Protein AF-A0AA48KZ61-F1 (afdb_monomer_lite)

InterPro domains:
  IPR001841 Zinc finger, RING-type [PS50089] (163-2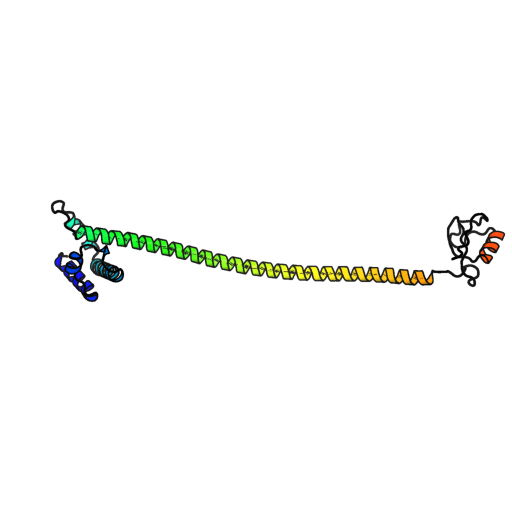02)
  IPR013083 Zinc finger, RING/FYVE/PHD-type [G3DSA:3.30.40.10] (148-214)

Structure (mmCIF, N/CA/C/O backbone):
data_AF-A0AA48KZ61-F1
#
_entry.id   AF-A0AA48KZ61-F1
#
loop_
_atom_site.group_PDB
_atom_site.id
_atom_site.type_symbol
_atom_site.label_atom_id
_atom_site.label_alt_id
_atom_site.label_comp_id
_atom_site.label_asym_id
_atom_site.label_entity_id
_atom_site.label_seq_id
_atom_site.pdbx_PDB_ins_code
_atom_site.Cartn_x
_atom_site.Cartn_y
_atom_site.Cartn_z
_atom_site.occupancy
_atom_site.B_iso_or_equiv
_atom_site.auth_seq_id
_atom_site.auth_comp_id
_atom_site.auth_asym_id
_atom_site.auth_atom_id
_atom_site.pdbx_PDB_model_num
ATOM 1 N N . MET A 1 1 ? 45.906 3.178 -48.541 1.00 59.38 1 MET A N 1
ATOM 2 C CA . MET A 1 1 ? 44.741 2.985 -49.429 1.00 59.38 1 MET A CA 1
ATOM 3 C C . MET A 1 1 ? 44.614 4.264 -50.218 1.00 59.38 1 MET A C 1
ATOM 5 O O . MET A 1 1 ? 44.688 5.316 -49.595 1.00 59.38 1 MET A O 1
ATOM 9 N N . LEU A 1 2 ? 44.545 4.190 -51.545 1.00 70.88 2 LEU A N 1
ATOM 10 C CA . LEU A 1 2 ? 44.372 5.404 -52.342 1.00 70.88 2 LEU A CA 1
ATOM 11 C C . LEU A 1 2 ? 42.939 5.908 -52.141 1.00 70.88 2 LEU A C 1
ATOM 13 O O . LEU A 1 2 ? 42.032 5.106 -51.925 1.00 70.88 2 LEU A O 1
ATOM 17 N N . TYR A 1 3 ? 42.726 7.224 -52.200 1.00 68.50 3 TYR A N 1
ATOM 18 C CA . TYR A 1 3 ? 41.392 7.827 -52.061 1.00 68.50 3 TYR A CA 1
ATOM 19 C C . TYR A 1 3 ? 40.359 7.171 -52.995 1.00 68.50 3 TYR A C 1
ATOM 21 O O . TYR A 1 3 ? 39.223 6.940 -52.590 1.00 68.50 3 TYR A O 1
ATOM 29 N N . SER A 1 4 ? 40.790 6.758 -54.192 1.00 74.81 4 SER A N 1
ATOM 30 C CA . SER A 1 4 ? 39.988 6.007 -55.162 1.00 74.81 4 SER A CA 1
ATOM 31 C C . SER A 1 4 ? 39.414 4.699 -54.614 1.00 74.81 4 SER A C 1
ATOM 33 O O . SER A 1 4 ? 38.282 4.353 -54.931 1.00 74.81 4 SER A O 1
ATOM 35 N N . ASP A 1 5 ? 40.164 3.979 -53.777 1.00 77.00 5 ASP A N 1
ATOM 36 C CA . ASP A 1 5 ? 39.741 2.685 -53.236 1.00 77.00 5 ASP A CA 1
ATOM 37 C C . ASP A 1 5 ? 38.705 2.865 -52.119 1.00 77.00 5 ASP A C 1
ATOM 39 O O . ASP A 1 5 ? 37.793 2.053 -51.975 1.00 77.00 5 ASP A O 1
ATOM 43 N N . PHE A 1 6 ? 38.848 3.923 -51.313 1.00 75.94 6 PHE A N 1
ATOM 44 C CA . PHE A 1 6 ? 37.862 4.289 -50.295 1.00 75.94 6 PHE A CA 1
ATOM 45 C C . PHE A 1 6 ? 36.582 4.811 -50.946 1.00 75.94 6 PHE A C 1
ATOM 47 O O . PHE A 1 6 ? 35.493 4.378 -50.579 1.00 75.94 6 PHE A O 1
ATOM 54 N N . GLN A 1 7 ? 36.720 5.693 -51.938 1.00 79.06 7 GLN A N 1
ATOM 55 C CA . GLN A 1 7 ? 35.594 6.233 -52.686 1.00 79.06 7 GLN A CA 1
ATOM 56 C C . GLN A 1 7 ? 34.805 5.118 -53.377 1.00 79.06 7 GLN A C 1
ATOM 58 O O . GLN A 1 7 ? 33.595 5.071 -53.205 1.00 79.06 7 GLN A O 1
ATOM 63 N N . ALA A 1 8 ? 35.475 4.179 -54.055 1.00 82.81 8 ALA A N 1
ATOM 64 C CA . ALA A 1 8 ? 34.811 3.045 -54.699 1.00 82.81 8 ALA A CA 1
ATOM 65 C C . ALA A 1 8 ? 34.011 2.194 -53.700 1.00 82.81 8 ALA A C 1
ATOM 67 O O . ALA A 1 8 ? 32.858 1.873 -53.952 1.00 82.81 8 ALA A O 1
ATOM 68 N N . ARG A 1 9 ? 34.578 1.895 -52.524 1.00 80.75 9 ARG A N 1
ATOM 69 C CA . ARG A 1 9 ? 33.869 1.136 -51.476 1.00 80.75 9 ARG A CA 1
ATOM 70 C C . ARG A 1 9 ? 32.696 1.899 -50.882 1.00 80.75 9 ARG A C 1
ATOM 72 O O . ARG A 1 9 ? 31.678 1.305 -50.539 1.00 80.75 9 ARG A O 1
ATOM 79 N N . LEU A 1 10 ? 32.861 3.204 -50.692 1.00 79.88 10 LEU A N 1
ATOM 80 C CA . LEU A 1 10 ? 31.796 4.044 -50.174 1.00 79.88 10 LEU A CA 1
ATOM 81 C C . LEU A 1 10 ? 30.665 4.162 -51.200 1.00 79.88 10 LEU A C 1
ATOM 83 O O . LEU A 1 10 ? 29.508 4.057 -50.812 1.00 79.88 10 LEU A O 1
ATOM 87 N N . ASP A 1 11 ? 30.987 4.312 -52.484 1.00 83.94 11 ASP A N 1
ATOM 88 C CA . ASP A 1 11 ? 30.017 4.268 -53.579 1.00 83.94 11 ASP A CA 1
ATOM 89 C C . ASP A 1 11 ? 29.311 2.904 -53.652 1.00 83.94 11 ASP A C 1
ATOM 91 O O . ASP A 1 11 ? 28.088 2.881 -53.754 1.00 83.94 11 ASP A O 1
ATOM 95 N N . ASP A 1 12 ? 30.027 1.784 -53.498 1.00 87.62 12 ASP A N 1
ATOM 96 C CA . ASP A 1 12 ? 29.431 0.439 -53.454 1.00 87.62 12 ASP A CA 1
ATOM 97 C C . ASP A 1 12 ? 28.437 0.293 -52.288 1.00 87.62 12 ASP A C 1
ATOM 99 O O . ASP A 1 12 ? 27.316 -0.174 -52.478 1.00 87.62 12 ASP A O 1
ATOM 103 N N . ASN A 1 13 ? 28.804 0.755 -51.087 1.00 82.75 13 ASN A N 1
ATOM 104 C CA . ASN A 1 13 ? 27.915 0.714 -49.919 1.00 82.75 13 ASN A CA 1
ATOM 105 C C . ASN A 1 13 ? 26.711 1.664 -50.063 1.00 82.75 13 ASN A C 1
ATOM 107 O O . ASN A 1 13 ? 25.627 1.386 -49.554 1.00 82.75 13 ASN A O 1
ATOM 111 N N . LEU A 1 14 ? 26.894 2.809 -50.726 1.00 83.25 14 LEU A N 1
ATOM 112 C CA . LEU A 1 14 ? 25.838 3.798 -50.950 1.00 83.25 14 LEU A CA 1
ATOM 113 C C . LEU A 1 14 ? 24.897 3.413 -52.100 1.00 83.25 14 LEU A C 1
ATOM 115 O O . LEU A 1 14 ? 23.738 3.845 -52.097 1.00 83.25 14 LEU A O 1
ATOM 119 N N . ALA A 1 15 ? 25.355 2.583 -53.040 1.00 87.44 15 ALA A N 1
ATOM 120 C CA . ALA A 1 15 ? 24.566 2.103 -54.168 1.00 87.44 15 ALA A CA 1
ATOM 121 C C . ALA A 1 15 ? 23.320 1.331 -53.708 1.00 87.44 15 ALA A C 1
ATOM 123 O O . ALA A 1 15 ? 22.245 1.514 -54.286 1.00 87.44 15 ALA A O 1
ATOM 124 N N . ASP A 1 16 ? 23.422 0.581 -52.606 1.00 84.62 16 ASP A N 1
ATOM 125 C CA . ASP A 1 16 ? 22.296 -0.118 -51.966 1.00 84.62 16 ASP A CA 1
ATOM 126 C C . ASP A 1 16 ? 21.169 0.835 -51.526 1.00 84.62 16 ASP A C 1
ATOM 128 O O . ASP A 1 16 ? 20.006 0.442 -51.406 1.00 84.62 16 ASP A O 1
ATOM 132 N N . TYR A 1 17 ? 21.496 2.113 -51.330 1.00 80.81 17 TYR A N 1
ATOM 133 C CA . TYR A 1 17 ? 20.563 3.170 -50.944 1.00 80.81 17 TYR A CA 1
ATOM 134 C C . TYR A 1 17 ? 20.218 4.123 -52.097 1.00 80.81 17 TYR A C 1
ATOM 136 O O . TYR A 1 17 ? 19.522 5.118 -51.881 1.00 80.81 17 TYR A O 1
ATOM 144 N N . GLY A 1 18 ? 20.689 3.837 -53.316 1.00 83.69 18 GLY A N 1
ATOM 145 C CA . GLY A 1 18 ? 20.513 4.696 -54.487 1.00 83.69 18 GLY A CA 1
ATOM 146 C C . GLY A 1 18 ? 21.262 6.028 -54.384 1.00 83.69 18 GLY A C 1
ATOM 147 O O . GLY A 1 18 ? 20.817 7.025 -54.955 1.00 83.69 18 GLY A O 1
ATOM 148 N N . LEU A 1 19 ? 22.359 6.067 -53.624 1.00 82.19 19 LEU A N 1
ATOM 149 C CA . LEU A 1 19 ? 23.179 7.254 -53.393 1.00 82.19 19 LEU A CA 1
ATOM 150 C C . LEU A 1 19 ? 24.574 7.070 -54.000 1.00 82.19 19 LEU A C 1
ATOM 152 O O . LEU A 1 19 ? 25.050 5.953 -54.167 1.00 82.19 19 LEU A O 1
ATOM 156 N N . THR A 1 20 ? 25.241 8.181 -54.303 1.00 83.75 20 THR A N 1
ATOM 157 C CA . THR A 1 20 ? 26.656 8.209 -54.701 1.00 83.75 20 THR A CA 1
ATOM 158 C C . THR A 1 20 ? 27.384 9.272 -53.892 1.00 83.75 20 THR A C 1
ATOM 160 O O . THR A 1 20 ? 26.773 10.254 -53.456 1.00 83.75 20 THR A O 1
ATOM 163 N N . VAL A 1 21 ? 28.691 9.112 -53.701 1.00 79.44 21 VAL A N 1
ATOM 164 C CA . VAL A 1 21 ? 29.544 10.081 -53.001 1.00 79.44 21 VAL A CA 1
ATOM 165 C C . VAL A 1 21 ? 29.458 11.449 -53.675 1.00 79.44 21 VAL A C 1
ATOM 167 O O . VAL A 1 21 ? 29.268 12.462 -53.004 1.00 79.44 21 VAL A O 1
ATOM 170 N N . GLU A 1 22 ? 29.500 11.482 -55.009 1.00 79.50 22 GLU A N 1
ATOM 171 C CA . GLU A 1 22 ? 29.338 12.717 -55.782 1.00 79.50 22 GLU A CA 1
ATOM 172 C C . GLU A 1 22 ? 27.935 13.325 -55.612 1.00 79.50 22 GLU A C 1
ATOM 174 O O . GLU A 1 22 ? 27.789 14.543 -55.499 1.00 79.50 22 GLU A O 1
ATOM 179 N N . GLY A 1 23 ? 26.901 12.483 -55.533 1.00 78.00 23 GLY A N 1
ATOM 180 C CA . GLY A 1 23 ? 25.534 12.908 -55.256 1.00 78.00 23 GLY A CA 1
ATOM 181 C C . GLY A 1 23 ? 25.409 13.585 -53.894 1.00 78.00 23 GLY A C 1
ATOM 182 O O . GLY A 1 23 ? 24.812 14.652 -53.805 1.00 78.00 23 GLY A O 1
ATOM 183 N N . ILE A 1 24 ? 26.028 13.018 -52.856 1.00 76.38 24 ILE A N 1
ATOM 184 C CA . ILE A 1 24 ? 26.030 13.572 -51.493 1.00 76.38 24 ILE A CA 1
ATOM 185 C C . ILE A 1 24 ? 26.815 14.887 -51.436 1.00 76.38 24 ILE A C 1
ATOM 187 O O . ILE A 1 24 ? 26.351 15.849 -50.828 1.00 76.38 24 ILE A O 1
ATOM 191 N N . LEU A 1 25 ? 27.968 14.954 -52.108 1.00 72.88 25 LEU A N 1
ATOM 192 C CA . LEU A 1 25 ? 28.820 16.147 -52.177 1.00 72.88 25 LEU A CA 1
ATOM 193 C C . LEU A 1 25 ? 28.139 17.344 -52.852 1.00 72.88 25 LEU A C 1
ATOM 195 O O . LEU A 1 25 ? 28.421 18.491 -52.511 1.00 72.88 25 LEU A O 1
ATOM 199 N N . ARG A 1 26 ? 27.241 17.088 -53.808 1.00 74.06 26 ARG A N 1
ATOM 200 C CA . ARG A 1 26 ? 26.480 18.131 -54.506 1.00 74.06 26 ARG A CA 1
ATOM 201 C C . ARG A 1 26 ? 25.272 18.636 -53.712 1.00 74.06 26 ARG A C 1
ATOM 203 O O . ARG A 1 26 ? 24.698 19.655 -54.098 1.00 74.06 26 ARG A O 1
ATOM 210 N N . VAL A 1 27 ? 24.865 17.964 -52.628 1.00 70.88 27 VAL A N 1
ATOM 211 C CA . VAL A 1 27 ? 23.757 18.438 -51.786 1.00 70.88 27 VAL A CA 1
ATOM 212 C C . VAL A 1 27 ? 24.266 19.578 -50.897 1.00 70.88 27 VAL A C 1
ATOM 214 O O . VAL A 1 27 ? 25.129 19.348 -50.051 1.00 70.88 27 VAL A O 1
ATOM 217 N N . PRO A 1 28 ? 23.724 20.805 -51.028 1.00 50.25 28 PRO A N 1
ATOM 218 C CA . PRO A 1 28 ? 24.289 21.988 -50.378 1.00 50.25 28 PRO A CA 1
ATOM 219 C C . PRO A 1 28 ? 24.262 21.921 -48.846 1.00 50.25 28 PRO A C 1
ATOM 221 O O . PRO A 1 28 ? 25.072 22.581 -48.200 1.00 50.25 28 PRO A O 1
ATOM 224 N N . HIS A 1 29 ? 23.385 21.104 -48.247 1.00 59.47 29 HIS A N 1
ATOM 225 C CA . HIS A 1 29 ? 23.326 20.913 -46.801 1.00 59.47 29 HIS A CA 1
ATOM 226 C C . HIS A 1 29 ? 22.964 19.476 -46.432 1.00 59.47 29 HIS A C 1
ATOM 228 O O . HIS A 1 29 ? 21.866 19.012 -46.719 1.00 59.47 29 HIS A O 1
ATOM 234 N N . PHE A 1 30 ? 23.822 18.807 -45.660 1.00 59.34 30 PHE A N 1
ATOM 235 C CA . PHE A 1 30 ? 23.513 17.496 -45.073 1.00 59.34 30 PHE A CA 1
ATOM 236 C C . PHE A 1 30 ? 22.215 17.520 -44.241 1.00 59.34 30 PHE A C 1
ATOM 238 O O . PHE A 1 30 ? 21.546 16.507 -44.074 1.00 59.34 30 PHE A O 1
ATOM 245 N N . GLN A 1 31 ? 21.804 18.696 -43.750 1.00 57.62 31 GLN A N 1
ATOM 246 C CA . GLN A 1 31 ? 20.566 18.881 -42.996 1.00 57.62 31 GLN A CA 1
ATOM 247 C C . GLN A 1 31 ? 19.289 18.625 -43.813 1.00 57.62 31 GLN A C 1
ATOM 249 O O . GLN A 1 31 ? 18.319 18.173 -43.206 1.00 57.62 31 GLN A O 1
ATOM 254 N N . SER A 1 32 ? 19.289 18.817 -45.140 1.00 64.81 32 SER A N 1
ATOM 255 C CA . SER A 1 32 ? 18.110 18.578 -45.995 1.00 64.81 32 SER A CA 1
ATOM 256 C C . SER A 1 32 ? 17.887 17.105 -46.359 1.00 64.81 32 SER A C 1
ATOM 258 O O . SER A 1 32 ? 16.862 16.771 -46.947 1.00 64.81 32 SER A O 1
ATOM 260 N N . ILE A 1 33 ? 18.824 16.225 -45.997 1.00 73.25 33 ILE A N 1
ATOM 261 C CA . ILE A 1 33 ? 18.735 14.779 -46.218 1.00 73.25 33 ILE A CA 1
ATOM 262 C C . ILE A 1 33 ? 17.791 14.157 -45.173 1.00 73.25 33 ILE A C 1
ATOM 264 O O . ILE A 1 33 ? 17.841 14.515 -43.988 1.00 73.25 33 ILE A O 1
ATOM 268 N N . ASP A 1 34 ? 16.933 13.222 -45.594 1.00 77.94 34 ASP A N 1
ATOM 269 C CA . ASP A 1 34 ? 16.001 12.534 -44.692 1.00 77.94 34 ASP A CA 1
ATOM 270 C C . ASP A 1 34 ? 16.747 11.756 -43.592 1.00 77.94 34 ASP A C 1
ATOM 272 O O . ASP A 1 34 ? 17.871 11.286 -43.788 1.00 77.94 34 ASP A O 1
ATOM 276 N N . ARG A 1 35 ? 16.123 11.583 -42.419 1.00 73.75 35 ARG A N 1
ATOM 277 C CA . ARG A 1 35 ? 16.745 10.878 -41.284 1.00 73.75 35 ARG A CA 1
ATOM 278 C C . ARG A 1 35 ? 17.176 9.460 -41.663 1.00 73.75 35 ARG A C 1
ATOM 280 O O . ARG A 1 35 ? 18.249 9.040 -41.244 1.00 73.75 35 ARG A O 1
ATOM 287 N N . LYS A 1 36 ? 16.396 8.745 -42.484 1.00 76.25 36 LYS A N 1
ATOM 288 C CA . LYS A 1 36 ? 16.755 7.386 -42.924 1.00 76.25 36 LYS A CA 1
ATOM 289 C C . LYS A 1 36 ? 17.979 7.387 -43.835 1.00 76.25 36 LYS A C 1
ATOM 291 O O . LYS A 1 36 ? 18.863 6.555 -43.667 1.00 76.25 36 LYS A O 1
ATOM 296 N N . GLN A 1 37 ? 18.050 8.345 -44.757 1.00 76.00 37 GLN A N 1
ATOM 297 C CA . GLN A 1 37 ? 19.193 8.510 -45.655 1.00 76.00 37 GLN A CA 1
ATOM 298 C C . GLN A 1 37 ? 20.455 8.909 -44.887 1.00 76.00 37 GLN A C 1
ATOM 300 O O . GLN A 1 37 ? 21.521 8.370 -45.158 1.00 76.00 37 GLN A O 1
ATOM 305 N N . LYS A 1 38 ? 20.340 9.772 -43.870 1.00 76.06 38 LYS A N 1
ATOM 306 C CA . LYS A 1 38 ? 21.456 10.081 -42.964 1.00 76.06 38 LYS A CA 1
ATOM 307 C C . LYS A 1 38 ? 21.971 8.817 -42.282 1.00 76.06 38 LYS A C 1
ATOM 309 O O . LYS A 1 38 ? 23.157 8.536 -42.369 1.00 76.06 38 LYS A O 1
ATOM 314 N N . THR A 1 39 ? 21.096 8.018 -41.669 1.00 76.50 39 THR A N 1
ATOM 315 C CA . THR A 1 39 ? 21.500 6.758 -41.022 1.00 76.50 39 THR A CA 1
ATOM 316 C C . THR A 1 39 ? 22.163 5.787 -42.004 1.00 76.50 39 THR A C 1
ATOM 318 O O . THR A 1 39 ? 23.173 5.181 -41.660 1.00 76.50 39 THR A O 1
ATOM 321 N N . ALA A 1 40 ? 21.656 5.685 -43.235 1.00 77.62 40 ALA A N 1
ATOM 322 C CA . ALA A 1 40 ? 22.241 4.853 -44.286 1.00 77.62 40 ALA A CA 1
ATOM 323 C C . ALA A 1 40 ? 23.639 5.323 -44.721 1.00 77.62 40 ALA A C 1
ATOM 325 O O . ALA A 1 40 ? 24.564 4.513 -44.795 1.00 77.62 40 ALA A O 1
ATOM 326 N N . ILE A 1 41 ? 23.819 6.631 -44.942 1.00 79.44 41 ILE A N 1
ATOM 327 C CA . ILE A 1 41 ? 25.124 7.224 -45.263 1.00 79.44 41 ILE A CA 1
ATOM 328 C C . ILE A 1 41 ? 26.112 6.947 -44.127 1.00 79.44 41 ILE A C 1
ATOM 33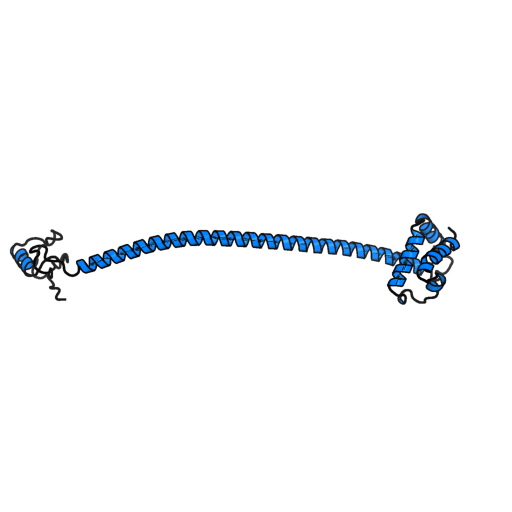0 O O . ILE A 1 41 ? 27.225 6.493 -44.374 1.00 79.44 41 ILE A O 1
ATOM 334 N N . MET A 1 42 ? 25.690 7.139 -42.877 1.00 72.94 42 MET A N 1
ATOM 335 C CA . MET A 1 42 ? 26.547 6.915 -41.712 1.00 72.94 42 MET A CA 1
ATOM 336 C C . MET A 1 42 ? 26.919 5.441 -41.528 1.00 72.94 42 MET A C 1
ATOM 338 O O . MET A 1 42 ? 28.084 5.135 -41.286 1.00 72.94 42 MET A O 1
ATOM 342 N N . SER A 1 43 ? 25.970 4.520 -41.718 1.00 78.56 43 SER A N 1
ATOM 343 C CA . SER A 1 43 ? 26.245 3.079 -41.697 1.00 78.56 43 SER A CA 1
ATOM 344 C C . SER A 1 43 ? 27.216 2.668 -42.806 1.00 78.56 43 SER A C 1
ATOM 346 O O . SER A 1 43 ? 28.078 1.824 -42.582 1.00 78.56 43 SER A O 1
ATOM 348 N N . SER A 1 44 ? 27.101 3.279 -43.987 1.00 80.31 44 SER A N 1
ATOM 349 C CA . SER A 1 44 ? 27.959 3.002 -45.146 1.00 80.31 44 SER A CA 1
ATOM 350 C C . SER A 1 44 ? 29.382 3.522 -44.943 1.00 80.31 44 SER A C 1
ATOM 352 O O . SER A 1 44 ? 30.345 2.836 -45.291 1.00 80.31 44 SER A O 1
ATOM 354 N N . ILE A 1 45 ? 29.520 4.701 -44.323 1.00 77.50 45 ILE A N 1
ATOM 355 C CA . ILE A 1 45 ? 30.810 5.270 -43.913 1.00 77.50 45 ILE A CA 1
ATOM 356 C C . ILE A 1 45 ? 31.460 4.379 -42.854 1.00 77.50 45 ILE A C 1
ATOM 358 O O . ILE A 1 45 ? 32.621 4.013 -43.003 1.00 77.50 45 ILE A O 1
ATOM 362 N N . HIS A 1 46 ? 30.721 3.978 -41.816 1.00 71.19 46 HIS A N 1
ATOM 363 C CA . HIS A 1 46 ? 31.245 3.067 -40.798 1.00 71.19 46 HIS A CA 1
ATOM 364 C C . HIS A 1 46 ? 31.686 1.735 -41.394 1.00 71.19 46 HIS A C 1
ATOM 366 O O . HIS A 1 46 ? 32.817 1.338 -41.162 1.00 71.19 46 HIS A O 1
ATOM 372 N N . ALA A 1 47 ? 30.865 1.088 -42.222 1.00 79.00 47 ALA A N 1
ATOM 373 C CA . ALA A 1 47 ? 31.229 -0.175 -42.864 1.00 79.00 47 ALA A CA 1
ATOM 374 C C . ALA A 1 47 ? 32.489 -0.050 -43.744 1.00 79.00 47 ALA A C 1
ATOM 376 O O . ALA A 1 47 ? 33.328 -0.952 -43.771 1.00 79.00 47 ALA A O 1
ATOM 377 N N . ALA A 1 48 ? 32.659 1.084 -44.431 1.00 73.75 48 ALA A N 1
ATOM 378 C CA . ALA A 1 48 ? 33.865 1.357 -45.206 1.00 73.75 48 ALA A CA 1
ATOM 379 C C . ALA A 1 48 ? 35.107 1.549 -44.309 1.00 73.75 48 ALA A C 1
ATOM 381 O O . ALA A 1 48 ? 36.192 1.093 -44.672 1.00 73.75 48 ALA A O 1
ATOM 382 N N . LEU A 1 49 ? 34.952 2.177 -43.137 1.00 69.81 49 LEU A N 1
ATOM 383 C CA . LEU A 1 49 ? 36.038 2.487 -42.196 1.00 69.81 49 LEU A CA 1
ATOM 384 C C . LEU A 1 49 ? 36.432 1.322 -41.274 1.00 69.81 49 LEU A C 1
ATOM 386 O O . LEU A 1 49 ? 37.618 1.145 -40.996 1.00 69.81 49 LEU A O 1
ATOM 390 N N . ASP A 1 50 ? 35.471 0.506 -40.837 1.00 66.69 50 ASP A N 1
ATOM 391 C CA . ASP A 1 50 ? 35.662 -0.576 -39.855 1.00 66.69 50 ASP A CA 1
ATOM 392 C C . ASP A 1 50 ? 36.602 -1.676 -40.376 1.00 66.69 50 ASP A C 1
ATOM 394 O O . ASP A 1 50 ? 37.226 -2.419 -39.622 1.00 66.69 50 ASP A O 1
ATOM 398 N N . THR A 1 51 ? 36.794 -1.740 -41.698 1.00 60.81 51 THR A N 1
ATOM 399 C CA . THR A 1 51 ? 37.749 -2.675 -42.296 1.00 60.81 51 THR A CA 1
ATOM 400 C C . THR A 1 51 ? 39.222 -2.314 -42.042 1.00 60.81 51 THR A C 1
ATOM 402 O O . THR A 1 51 ? 40.054 -3.220 -42.131 1.00 60.81 51 THR A O 1
ATOM 405 N N . ARG A 1 52 ? 39.575 -1.051 -41.717 1.00 63.72 52 ARG A N 1
ATOM 406 C CA . ARG A 1 52 ? 40.970 -0.575 -41.515 1.00 63.72 52 ARG A CA 1
ATOM 407 C C . ARG A 1 52 ? 41.065 0.758 -40.716 1.00 63.72 52 ARG A C 1
ATOM 409 O O . ARG A 1 52 ? 41.327 1.809 -41.312 1.00 63.72 52 ARG A O 1
ATOM 416 N N . PRO A 1 53 ? 40.920 0.765 -39.377 1.00 61.97 53 PRO A N 1
ATOM 417 C CA . PRO A 1 53 ? 41.013 1.989 -38.561 1.00 61.97 53 PRO A CA 1
ATOM 418 C C . PRO A 1 53 ? 42.414 2.637 -38.561 1.00 61.97 53 PRO A C 1
ATOM 420 O O . PRO A 1 53 ? 42.544 3.846 -38.379 1.00 61.97 53 PRO A O 1
ATOM 423 N N . ASP A 1 54 ? 43.462 1.854 -38.829 1.00 62.38 54 ASP A N 1
ATOM 424 C CA . ASP A 1 54 ? 44.854 2.295 -39.005 1.00 62.38 54 ASP A CA 1
ATOM 425 C C . ASP A 1 54 ? 45.026 3.280 -40.173 1.00 62.38 54 ASP A C 1
ATOM 427 O O . ASP A 1 54 ? 45.862 4.184 -40.129 1.00 62.38 54 ASP A O 1
ATOM 431 N N . LEU A 1 55 ? 44.211 3.128 -41.216 1.00 61.19 55 LEU A N 1
ATOM 432 C CA . LEU A 1 55 ? 44.293 3.938 -42.427 1.00 61.19 55 LEU A CA 1
ATOM 433 C C . LEU A 1 55 ? 43.539 5.262 -42.322 1.00 61.19 55 LEU A C 1
ATOM 435 O O . LEU A 1 55 ? 43.928 6.221 -42.987 1.00 61.19 55 LEU A O 1
ATOM 439 N N . LEU A 1 56 ? 42.504 5.331 -41.479 1.00 62.66 56 LEU A N 1
ATOM 440 C CA . LEU A 1 56 ? 41.790 6.576 -41.194 1.00 62.66 56 LEU A CA 1
ATOM 441 C C . LEU A 1 56 ? 42.753 7.612 -40.600 1.00 62.66 56 LEU A C 1
ATOM 443 O O . LEU A 1 56 ? 42.774 8.759 -41.034 1.00 62.66 56 LEU A O 1
ATOM 447 N N . VAL A 1 57 ? 43.596 7.191 -39.654 1.00 63.19 57 VAL A N 1
ATOM 448 C CA . VAL A 1 57 ? 44.582 8.064 -39.000 1.00 63.19 57 VAL A CA 1
ATOM 449 C C . VAL A 1 57 ? 45.634 8.562 -39.999 1.00 63.19 57 VAL A C 1
ATOM 451 O O . VAL A 1 57 ? 45.974 9.743 -39.986 1.00 63.19 57 VAL A O 1
ATOM 454 N N . ALA A 1 58 ? 46.108 7.696 -40.902 1.00 63.88 58 ALA A N 1
ATOM 455 C CA . ALA A 1 58 ? 47.051 8.078 -41.957 1.00 63.88 58 ALA A CA 1
ATOM 456 C C . ALA A 1 58 ? 46.438 9.085 -42.947 1.00 63.88 58 ALA A C 1
ATOM 458 O O . ALA A 1 58 ? 47.077 10.065 -43.313 1.00 63.88 58 ALA A O 1
ATOM 459 N N . TRP A 1 59 ? 45.174 8.886 -43.322 1.00 65.12 59 TRP A N 1
ATOM 460 C CA . TRP A 1 59 ? 44.442 9.788 -44.210 1.00 65.12 59 TRP A CA 1
ATOM 461 C C . TRP A 1 59 ? 44.128 11.140 -43.550 1.00 65.12 59 TRP A C 1
ATOM 463 O O . TRP A 1 59 ? 44.295 12.184 -44.177 1.00 65.12 59 TRP A O 1
ATOM 473 N N . MET A 1 60 ? 43.761 11.150 -42.263 1.00 62.22 60 MET A N 1
ATOM 474 C CA . MET A 1 60 ? 43.613 12.385 -41.482 1.00 62.22 60 MET A CA 1
ATOM 475 C C . MET A 1 60 ? 44.932 13.163 -41.382 1.00 62.22 60 MET A C 1
ATOM 477 O O . MET A 1 60 ? 44.916 14.390 -41.440 1.00 62.22 60 MET A O 1
ATOM 481 N N . ALA A 1 61 ? 46.067 12.467 -41.262 1.00 64.31 61 ALA A N 1
ATOM 482 C CA . ALA A 1 61 ? 47.389 13.090 -41.252 1.00 64.31 61 ALA A CA 1
ATOM 483 C C . ALA A 1 61 ? 47.788 13.660 -42.627 1.00 64.31 61 ALA A C 1
ATOM 485 O O . ALA A 1 61 ? 48.428 14.705 -42.685 1.00 64.31 61 ALA A O 1
ATOM 486 N N . GLU A 1 62 ? 47.383 13.013 -43.723 1.00 60.09 62 GLU A N 1
ATOM 487 C CA . GLU A 1 62 ? 47.671 13.458 -45.093 1.00 60.09 62 GLU A CA 1
ATOM 488 C C . GLU A 1 62 ? 46.801 14.654 -45.523 1.00 60.09 62 GLU A C 1
ATOM 490 O O . GLU A 1 62 ? 47.274 15.559 -46.207 1.00 60.09 62 GLU A O 1
ATOM 495 N N . ILE A 1 63 ? 45.557 14.726 -45.041 1.00 58.25 63 ILE A N 1
ATOM 496 C CA . ILE A 1 63 ? 44.658 15.873 -45.254 1.00 58.25 63 ILE A CA 1
ATOM 497 C C . ILE A 1 63 ? 45.015 17.076 -44.374 1.00 58.25 63 ILE A C 1
ATOM 499 O O . ILE A 1 63 ? 44.702 18.209 -44.728 1.00 58.25 63 ILE A O 1
ATOM 503 N N . ALA A 1 64 ? 45.701 16.866 -43.249 1.00 55.75 64 ALA A N 1
ATOM 504 C CA . ALA A 1 64 ? 46.180 17.946 -42.387 1.00 55.75 64 ALA A CA 1
ATOM 505 C C . ALA A 1 64 ? 47.353 18.753 -42.991 1.00 55.75 64 ALA A C 1
ATOM 507 O O . ALA A 1 64 ? 47.930 19.592 -42.296 1.00 55.75 64 ALA A O 1
ATOM 508 N N . SER A 1 65 ? 47.709 18.521 -44.261 1.00 55.00 65 SER A N 1
ATOM 509 C CA . SER A 1 65 ? 48.661 19.356 -44.995 1.00 55.00 65 SER A CA 1
ATOM 510 C C . SER A 1 65 ? 48.161 20.814 -45.047 1.00 55.00 65 SER A C 1
ATOM 512 O O . SER A 1 65 ? 47.066 21.065 -45.551 1.00 55.00 65 SER A O 1
ATOM 514 N N . PRO A 1 66 ? 48.926 21.789 -44.526 1.00 54.88 66 PRO A N 1
ATOM 515 C CA . PRO A 1 66 ? 48.450 23.154 -44.276 1.00 54.88 66 PRO A CA 1
ATOM 516 C C . PRO A 1 66 ? 48.264 24.031 -45.527 1.00 54.88 66 PRO A C 1
ATOM 518 O O . PRO A 1 66 ? 47.803 25.164 -45.393 1.00 54.88 66 PRO A O 1
ATOM 521 N N . ASP A 1 67 ? 48.605 23.536 -46.720 1.00 54.19 67 ASP A N 1
ATOM 522 C CA . ASP A 1 67 ? 48.757 24.375 -47.917 1.00 54.19 67 ASP A CA 1
ATOM 523 C C . ASP A 1 67 ? 47.576 24.339 -48.905 1.00 54.19 67 ASP A C 1
ATOM 525 O O . ASP A 1 67 ? 47.576 25.114 -49.863 1.00 54.19 67 ASP A O 1
ATOM 529 N N . GLU A 1 68 ? 46.535 23.528 -48.675 1.00 52.19 68 GLU A N 1
ATOM 530 C CA . GLU A 1 68 ? 45.300 23.601 -49.470 1.00 52.19 68 GLU A CA 1
ATOM 531 C C . GLU A 1 68 ? 44.105 24.072 -48.630 1.00 52.19 68 GLU A C 1
ATOM 533 O O . GLU A 1 68 ? 43.887 23.586 -47.516 1.00 52.19 68 GLU A O 1
ATOM 538 N N . PRO A 1 69 ? 43.291 25.021 -49.137 1.00 49.03 69 PRO A N 1
ATOM 539 C CA . PRO A 1 69 ? 42.084 25.429 -48.444 1.00 49.03 69 PRO A CA 1
ATOM 540 C C . PRO A 1 69 ? 41.176 24.207 -48.320 1.00 49.03 69 PRO A C 1
ATOM 542 O O . PRO A 1 69 ? 40.768 23.639 -49.332 1.00 49.03 69 PRO A O 1
ATOM 545 N N . PHE A 1 70 ? 40.866 23.824 -47.078 1.00 50.72 70 PHE A N 1
ATOM 546 C CA . PHE A 1 70 ? 39.880 22.812 -46.697 1.00 50.72 70 PHE A CA 1
ATOM 547 C C . PHE A 1 70 ? 38.569 23.002 -47.480 1.00 50.72 70 PHE A C 1
ATOM 549 O O . PHE A 1 70 ? 37.632 23.664 -47.032 1.00 50.72 70 PHE A O 1
ATOM 556 N N . THR A 1 71 ? 38.488 22.433 -48.679 1.00 52.84 71 THR A N 1
ATOM 557 C CA . THR A 1 71 ? 37.323 22.550 -49.549 1.00 52.84 71 THR A CA 1
ATOM 558 C C . THR A 1 71 ? 36.393 21.387 -49.244 1.00 52.84 71 THR A C 1
ATOM 560 O O . THR A 1 71 ? 36.395 20.325 -49.855 1.00 52.84 71 THR A O 1
ATOM 563 N N . SER A 1 72 ? 35.542 21.641 -48.255 1.00 61.69 72 SER A N 1
ATOM 564 C CA . SER A 1 72 ? 34.281 20.958 -47.951 1.00 61.69 72 SER A CA 1
ATOM 565 C C . SER A 1 72 ? 34.341 19.520 -47.420 1.00 61.69 72 SER A C 1
ATOM 567 O O . SER A 1 72 ? 33.804 19.286 -46.343 1.00 61.69 72 SER A O 1
ATOM 569 N N . PHE A 1 73 ? 34.974 18.549 -48.086 1.00 57.53 73 PHE A N 1
ATOM 570 C CA . PHE A 1 73 ? 34.721 17.134 -47.768 1.00 57.53 73 PHE A CA 1
ATOM 571 C C . PHE A 1 73 ? 35.338 16.680 -46.444 1.00 57.53 73 PHE A C 1
ATOM 573 O O . PHE A 1 73 ? 34.659 16.054 -45.636 1.00 57.53 73 PHE A O 1
ATOM 580 N N . ALA A 1 74 ? 36.597 17.037 -46.181 1.00 64.06 74 ALA A N 1
ATOM 581 C CA . ALA A 1 74 ? 37.269 16.677 -44.934 1.00 64.06 74 ALA A CA 1
ATOM 582 C C . ALA A 1 74 ? 36.609 17.324 -43.709 1.00 64.06 74 ALA A C 1
ATOM 584 O O . ALA A 1 74 ? 36.431 16.675 -42.682 1.00 64.06 74 ALA A O 1
ATOM 585 N N . SER A 1 75 ? 36.185 18.584 -43.832 1.00 64.31 75 SER A N 1
ATOM 586 C CA . SER A 1 75 ? 35.453 19.288 -42.777 1.00 64.31 75 SER A CA 1
ATOM 587 C C . SER A 1 75 ? 34.068 18.681 -42.556 1.00 64.31 75 SER A C 1
ATOM 589 O O . SER A 1 75 ? 33.671 18.487 -41.411 1.00 64.31 75 SER A O 1
ATOM 591 N N . ILE A 1 76 ? 33.350 18.329 -43.629 1.00 66.69 76 ILE A N 1
ATOM 592 C CA . ILE A 1 76 ? 32.056 17.640 -43.539 1.00 66.69 76 ILE A CA 1
ATOM 593 C C . ILE A 1 76 ? 32.236 16.274 -42.874 1.00 66.69 76 ILE A C 1
ATOM 595 O O . ILE A 1 76 ? 31.500 15.961 -41.945 1.00 66.69 76 ILE A O 1
ATOM 599 N N . LEU A 1 77 ? 33.235 15.485 -43.275 1.00 70.50 77 LEU A N 1
ATOM 600 C CA . LEU A 1 77 ? 33.472 14.169 -42.690 1.00 70.50 77 LEU A CA 1
ATOM 601 C C . LEU A 1 77 ? 33.903 14.263 -41.221 1.00 70.50 77 LEU A C 1
ATOM 603 O O . LEU A 1 77 ? 33.413 13.492 -40.403 1.00 70.50 77 LEU A O 1
ATOM 607 N N . PHE A 1 78 ? 34.736 15.241 -40.855 1.00 69.88 78 PHE A N 1
ATOM 608 C CA . PHE A 1 78 ? 35.101 15.495 -39.460 1.00 69.88 78 PHE A CA 1
ATOM 609 C C . PHE A 1 78 ? 33.879 15.866 -38.606 1.00 69.88 78 PHE A C 1
ATOM 611 O O . PHE A 1 78 ? 33.698 15.319 -37.520 1.00 69.88 78 PHE A O 1
ATOM 618 N N . ILE A 1 79 ? 32.998 16.738 -39.112 1.00 70.88 79 ILE A N 1
ATOM 619 C CA . ILE A 1 79 ? 31.738 17.092 -38.440 1.00 70.88 79 ILE A CA 1
ATOM 620 C C . ILE A 1 79 ? 30.839 15.858 -38.294 1.00 70.88 79 ILE A C 1
ATOM 622 O O . ILE A 1 79 ? 30.264 15.653 -37.227 1.00 70.88 79 ILE A O 1
ATOM 626 N N . LEU A 1 80 ? 30.744 15.016 -39.327 1.00 69.56 80 LEU A N 1
ATOM 627 C CA . LEU A 1 80 ? 29.947 13.788 -39.292 1.00 69.56 80 LEU A CA 1
ATOM 628 C C . LEU A 1 80 ? 30.493 12.785 -38.272 1.00 69.56 80 LEU A C 1
ATOM 630 O O . LEU A 1 80 ? 29.721 12.256 -37.478 1.00 69.56 80 LEU A O 1
ATOM 634 N N . MET A 1 81 ? 31.809 12.559 -38.234 1.00 69.69 81 MET A N 1
ATOM 635 C CA . MET A 1 81 ? 32.422 11.660 -37.251 1.00 69.69 81 MET A CA 1
ATOM 636 C C . MET A 1 81 ? 32.277 12.195 -35.824 1.00 69.69 81 MET A C 1
ATOM 638 O O . MET A 1 81 ? 31.938 11.436 -34.920 1.00 69.69 81 MET A O 1
ATOM 642 N N . HIS A 1 82 ? 32.448 13.503 -35.616 1.00 69.69 82 HIS A N 1
ATOM 643 C CA . HIS A 1 82 ? 32.229 14.116 -34.308 1.00 69.69 82 HIS A CA 1
ATOM 644 C C . HIS A 1 82 ? 30.770 13.967 -33.850 1.00 69.69 82 HIS A C 1
ATOM 646 O O . HIS A 1 82 ? 30.524 13.639 -32.695 1.00 69.69 82 HIS A O 1
ATOM 652 N N . GLN A 1 83 ? 29.798 14.150 -34.752 1.00 69.62 83 GLN A N 1
ATOM 653 C CA . GLN A 1 83 ? 28.375 13.966 -34.444 1.00 69.62 83 GLN A CA 1
ATOM 654 C C . GLN A 1 83 ? 28.022 12.519 -34.070 1.00 69.62 83 GLN A C 1
ATOM 656 O O . GLN A 1 83 ? 27.156 12.307 -33.222 1.00 69.62 83 GLN A O 1
ATOM 661 N N . VAL A 1 84 ? 28.695 11.523 -34.657 1.00 64.81 84 VAL A N 1
ATOM 662 C CA . VAL A 1 84 ? 28.518 10.108 -34.286 1.00 64.81 84 VAL A CA 1
ATOM 663 C C . VAL A 1 84 ? 28.999 9.845 -32.880 1.00 64.81 84 VAL A C 1
ATOM 665 O O . VAL A 1 84 ? 28.272 9.234 -32.102 1.00 64.81 84 VAL A O 1
ATOM 668 N N . VAL A 1 85 ? 30.222 10.276 -32.567 1.00 66.56 85 VAL A N 1
ATOM 669 C CA . VAL A 1 85 ? 30.821 10.010 -31.259 1.00 66.56 85 VAL A CA 1
ATOM 670 C C . VAL A 1 85 ? 29.947 10.626 -30.169 1.00 66.56 85 VAL A C 1
ATOM 672 O O . VAL A 1 85 ? 29.595 9.937 -29.218 1.00 66.56 85 VAL A O 1
ATOM 675 N N . THR A 1 86 ? 29.477 11.861 -30.368 1.00 67.69 86 THR A N 1
ATOM 676 C CA . THR A 1 86 ? 28.560 12.503 -29.418 1.00 67.69 86 THR A CA 1
ATOM 677 C C . THR A 1 86 ? 27.204 11.800 -29.333 1.00 67.69 86 THR A C 1
ATOM 679 O O . THR A 1 86 ? 26.689 11.614 -28.238 1.00 67.69 86 THR A O 1
ATOM 682 N N . SER A 1 87 ? 26.634 11.345 -30.458 1.00 66.31 87 SER A N 1
ATOM 683 C CA . SER A 1 87 ? 25.349 10.626 -30.447 1.00 66.31 87 SER A CA 1
ATOM 684 C C . SER A 1 87 ? 25.450 9.275 -29.738 1.00 66.31 87 SER A C 1
ATOM 686 O O . SER A 1 87 ? 24.521 8.890 -29.040 1.00 66.31 87 SER A O 1
ATOM 688 N N . ALA A 1 88 ? 26.567 8.559 -29.894 1.00 65.62 88 ALA A N 1
ATOM 689 C CA . ALA A 1 88 ? 26.793 7.282 -29.222 1.00 65.62 88 ALA A CA 1
ATOM 690 C C . ALA A 1 88 ? 26.985 7.460 -27.706 1.00 65.62 88 ALA A C 1
ATOM 692 O O . ALA A 1 88 ? 26.495 6.648 -26.923 1.00 65.62 88 ALA A O 1
ATOM 693 N N . GLU A 1 89 ? 27.665 8.532 -27.284 1.00 72.12 89 GLU A N 1
ATOM 694 C CA . GLU A 1 89 ? 27.781 8.893 -25.868 1.00 72.12 89 GLU A CA 1
ATOM 695 C C . GLU A 1 89 ? 26.426 9.270 -25.253 1.00 72.12 89 GLU A C 1
ATOM 697 O O . GLU A 1 89 ? 26.144 8.894 -24.113 1.00 72.12 89 GLU A O 1
ATOM 702 N N . ASP A 1 90 ? 25.579 9.983 -25.996 1.00 73.56 90 ASP A N 1
ATOM 703 C CA . ASP A 1 90 ? 24.241 10.366 -25.542 1.00 73.56 90 ASP A CA 1
ATOM 704 C C . ASP A 1 90 ? 23.294 9.157 -25.466 1.00 73.56 90 ASP A C 1
ATOM 706 O O . ASP A 1 90 ? 22.593 8.998 -24.465 1.00 73.56 90 ASP A O 1
ATOM 710 N N . ASP A 1 91 ? 23.334 8.248 -26.446 1.00 73.81 91 ASP A N 1
ATOM 711 C CA . ASP A 1 91 ? 22.561 6.998 -26.423 1.00 73.81 91 ASP A CA 1
ATOM 712 C C . ASP A 1 91 ? 22.986 6.089 -25.253 1.00 73.81 91 ASP A C 1
ATOM 714 O O . ASP A 1 91 ? 22.140 5.471 -24.600 1.00 73.81 91 ASP A O 1
ATOM 718 N N . ALA A 1 92 ? 24.286 6.039 -24.930 1.00 76.31 92 ALA A N 1
ATOM 719 C CA . ALA A 1 92 ? 24.797 5.289 -23.781 1.00 76.31 92 ALA A CA 1
ATOM 720 C C . ALA A 1 92 ? 24.310 5.875 -22.444 1.00 76.31 92 ALA A C 1
ATOM 722 O O . ALA A 1 92 ? 23.849 5.129 -21.576 1.00 76.31 92 ALA A O 1
ATOM 723 N N . LYS A 1 93 ? 24.343 7.206 -22.292 1.00 83.56 93 LYS A N 1
ATOM 724 C CA . LYS A 1 93 ? 23.810 7.897 -21.104 1.00 83.56 93 LYS A CA 1
ATOM 725 C C . LYS A 1 93 ? 22.301 7.715 -20.973 1.00 83.56 93 LYS A C 1
ATOM 727 O O . LYS A 1 93 ? 21.801 7.514 -19.866 1.00 83.56 93 LYS A O 1
ATOM 732 N N . GLN A 1 94 ? 21.575 7.745 -22.091 1.00 79.69 94 GLN A N 1
ATOM 733 C CA . GLN A 1 94 ? 20.136 7.509 -22.095 1.00 79.69 94 GLN A CA 1
ATOM 734 C C . GLN A 1 94 ? 19.822 6.077 -21.644 1.00 79.69 94 GLN A C 1
ATOM 736 O O . GLN A 1 94 ? 18.985 5.894 -20.760 1.00 79.69 94 GLN A O 1
ATOM 741 N N . ALA A 1 95 ? 20.542 5.078 -22.163 1.00 83.31 95 ALA A N 1
ATOM 742 C CA . ALA A 1 95 ? 20.369 3.679 -21.777 1.00 83.31 95 ALA A CA 1
ATOM 743 C C . ALA A 1 95 ? 20.677 3.429 -20.289 1.00 83.31 95 ALA A C 1
ATOM 745 O O . ALA A 1 95 ? 19.963 2.668 -19.631 1.00 83.31 95 ALA A O 1
ATOM 746 N N . GLU A 1 96 ? 21.701 4.090 -19.741 1.00 84.88 96 GLU A N 1
ATOM 747 C CA . GLU A 1 96 ? 22.008 4.042 -18.308 1.00 84.88 96 GLU A CA 1
ATOM 748 C C . GLU A 1 96 ? 20.881 4.669 -17.471 1.00 84.88 96 GLU A C 1
ATOM 750 O O . GLU A 1 96 ? 20.422 4.064 -16.500 1.00 84.88 96 GLU A O 1
ATOM 755 N N . SER A 1 97 ? 20.352 5.826 -17.888 1.00 82.12 97 SER A N 1
ATOM 756 C CA . SER A 1 97 ? 19.238 6.486 -17.195 1.00 82.12 97 SER A CA 1
ATOM 757 C C . SER A 1 97 ? 17.947 5.654 -17.225 1.00 82.12 97 SER A C 1
ATOM 759 O O . SER A 1 97 ? 17.283 5.496 -16.197 1.00 82.12 97 SER A O 1
ATOM 761 N N . ASP A 1 98 ? 17.633 5.026 -18.362 1.00 87.88 98 ASP A N 1
ATOM 762 C CA . ASP A 1 98 ? 16.452 4.178 -18.527 1.00 87.88 98 ASP A CA 1
ATOM 763 C C . ASP A 1 98 ? 16.554 2.907 -17.666 1.00 87.88 98 ASP A C 1
ATOM 765 O O . ASP A 1 98 ? 15.557 2.443 -17.099 1.00 87.88 98 ASP A O 1
ATOM 769 N N . ALA A 1 99 ? 17.763 2.350 -17.518 1.00 88.44 99 ALA A N 1
ATOM 770 C CA . ALA A 1 99 ? 18.014 1.212 -16.639 1.00 88.44 99 ALA A CA 1
ATOM 771 C C . ALA A 1 99 ? 17.791 1.570 -15.160 1.00 88.44 99 ALA A C 1
ATOM 773 O O . ALA A 1 99 ? 17.158 0.790 -14.440 1.00 88.44 99 ALA A O 1
ATOM 774 N N . VAL A 1 100 ? 18.236 2.754 -14.722 1.00 89.50 100 VAL A N 1
ATOM 775 C CA . VAL A 1 100 ? 18.009 3.252 -13.355 1.00 89.50 100 VAL A CA 1
ATOM 776 C C . VAL A 1 100 ? 16.518 3.462 -13.094 1.00 89.50 100 VAL A C 1
ATOM 778 O O . VAL A 1 100 ? 15.991 2.911 -12.129 1.00 89.50 100 VAL A O 1
ATOM 781 N N . VAL A 1 101 ? 15.799 4.148 -13.990 1.00 91.56 101 VAL A N 1
ATOM 782 C CA . VAL A 1 101 ? 14.348 4.381 -13.848 1.00 91.56 101 VAL A CA 1
ATOM 783 C C . VAL A 1 101 ? 13.577 3.059 -13.785 1.00 91.56 101 VAL A C 1
ATOM 785 O O . VAL A 1 101 ? 12.657 2.892 -12.979 1.00 91.56 101 VAL A O 1
ATOM 788 N N . LYS A 1 102 ? 13.963 2.069 -14.598 1.00 89.38 102 LYS A N 1
ATOM 789 C CA . LYS A 1 102 ? 13.342 0.739 -14.575 1.00 89.38 102 LYS A CA 1
ATOM 790 C C . LYS A 1 102 ? 13.623 -0.009 -13.267 1.00 89.38 102 LYS A C 1
ATOM 792 O O . LYS A 1 102 ? 12.724 -0.684 -12.757 1.00 89.38 102 LYS A O 1
ATOM 797 N N . ALA A 1 103 ? 14.832 0.109 -12.717 1.00 86.31 103 ALA A N 1
ATOM 798 C CA . ALA A 1 103 ? 15.202 -0.485 -11.433 1.00 86.31 103 ALA A CA 1
ATOM 799 C C . ALA A 1 103 ? 14.469 0.181 -10.253 1.00 86.31 103 ALA A C 1
ATOM 801 O O . ALA A 1 103 ? 13.953 -0.517 -9.374 1.00 86.31 103 ALA A O 1
ATOM 802 N N . GLU A 1 104 ? 14.338 1.509 -10.260 1.00 87.00 104 GLU A N 1
ATOM 803 C CA . GLU A 1 104 ? 13.559 2.252 -9.264 1.00 87.00 104 GLU A CA 1
ATOM 804 C C . GLU A 1 104 ? 12.077 1.868 -9.314 1.00 87.00 104 GLU A C 1
ATOM 806 O O . GLU A 1 104 ? 11.479 1.561 -8.281 1.00 87.00 104 GLU A O 1
ATOM 811 N N . ALA A 1 105 ? 11.489 1.772 -10.512 1.00 87.56 105 ALA A N 1
ATOM 812 C CA . ALA A 1 105 ? 10.101 1.348 -10.680 1.00 87.56 105 ALA A CA 1
ATOM 813 C C . ALA A 1 105 ? 9.858 -0.092 -10.189 1.00 87.56 105 ALA A C 1
ATOM 815 O O . ALA A 1 105 ? 8.814 -0.380 -9.595 1.00 87.56 105 ALA A O 1
ATOM 816 N N . ALA A 1 106 ? 10.809 -1.006 -10.410 1.00 88.50 106 ALA A N 1
ATOM 817 C CA . ALA A 1 106 ? 10.731 -2.372 -9.892 1.00 88.50 106 ALA A CA 1
ATOM 818 C C . ALA A 1 106 ? 10.805 -2.402 -8.356 1.00 88.50 106 ALA A C 1
ATOM 820 O O . ALA A 1 106 ? 10.020 -3.100 -7.711 1.00 88.50 106 ALA A O 1
ATOM 821 N N . THR A 1 107 ? 11.689 -1.590 -7.773 1.00 87.62 107 THR A N 1
ATOM 822 C CA . THR A 1 107 ? 11.850 -1.471 -6.318 1.00 87.62 107 THR A CA 1
ATOM 823 C C . THR A 1 107 ? 10.597 -0.881 -5.668 1.00 87.62 107 THR A C 1
ATOM 825 O O . THR A 1 107 ? 10.084 -1.444 -4.703 1.00 87.62 107 THR A O 1
ATOM 828 N N . ALA A 1 108 ? 10.026 0.183 -6.240 1.00 88.75 108 ALA A N 1
ATOM 829 C CA . ALA A 1 108 ? 8.793 0.800 -5.749 1.00 88.75 108 ALA A CA 1
ATOM 830 C C . ALA A 1 108 ? 7.609 -0.184 -5.742 1.00 88.75 108 ALA A C 1
ATOM 832 O O . ALA A 1 108 ? 6.852 -0.241 -4.772 1.00 88.75 108 ALA A O 1
ATOM 833 N N . ARG A 1 109 ? 7.478 -1.019 -6.785 1.00 88.56 109 ARG A N 1
ATOM 834 C CA . ARG A 1 109 ? 6.444 -2.069 -6.841 1.00 88.56 109 ARG A CA 1
ATOM 835 C C . ARG A 1 109 ? 6.641 -3.140 -5.767 1.00 88.56 109 ARG A C 1
ATOM 837 O O . ARG A 1 109 ? 5.661 -3.570 -5.165 1.00 88.56 109 ARG A O 1
ATOM 844 N N . ALA A 1 110 ? 7.882 -3.555 -5.508 1.00 88.19 110 ALA A N 1
ATOM 845 C CA . ALA A 1 110 ? 8.181 -4.532 -4.462 1.00 88.19 110 ALA A CA 1
ATOM 846 C C . ALA A 1 110 ? 7.870 -3.985 -3.057 1.00 88.19 110 ALA A C 1
ATOM 848 O O . ALA A 1 110 ? 7.291 -4.695 -2.235 1.00 88.19 110 ALA A O 1
ATOM 849 N N . VAL A 1 111 ? 8.192 -2.712 -2.800 1.00 90.44 111 VAL A N 1
ATOM 850 C CA . VAL A 1 111 ? 7.888 -2.044 -1.524 1.00 90.44 111 VAL A CA 1
ATOM 851 C C . VAL A 1 111 ? 6.379 -1.910 -1.312 1.00 90.44 111 VAL A C 1
ATOM 853 O O . VAL A 1 111 ? 5.900 -2.231 -0.226 1.00 90.44 111 VAL A O 1
ATOM 856 N N . ALA A 1 112 ? 5.621 -1.512 -2.339 1.00 89.62 112 ALA A N 1
ATOM 857 C CA . ALA A 1 112 ? 4.163 -1.419 -2.251 1.00 89.62 112 ALA A CA 1
ATOM 858 C C . ALA A 1 112 ? 3.521 -2.780 -1.917 1.00 89.62 112 ALA A C 1
ATOM 860 O O . ALA A 1 112 ? 2.733 -2.882 -0.980 1.00 89.62 112 ALA A O 1
ATOM 861 N N . ALA A 1 113 ? 3.942 -3.851 -2.599 1.00 88.81 113 ALA A N 1
ATOM 862 C CA . ALA A 1 113 ? 3.446 -5.200 -2.326 1.00 88.81 113 ALA A CA 1
ATOM 863 C C . ALA A 1 113 ? 3.782 -5.687 -0.900 1.00 88.81 113 ALA A C 1
ATOM 865 O O . ALA A 1 113 ? 2.976 -6.368 -0.264 1.00 88.81 113 ALA A O 1
ATOM 866 N N . ALA A 1 114 ? 4.959 -5.329 -0.373 1.00 88.44 114 ALA A N 1
ATOM 867 C CA . ALA A 1 114 ? 5.339 -5.651 1.001 1.00 88.44 114 ALA A CA 1
ATOM 868 C C . ALA A 1 114 ? 4.502 -4.872 2.033 1.00 88.44 114 ALA A C 1
ATOM 870 O O . ALA A 1 114 ? 4.091 -5.444 3.044 1.00 88.44 114 ALA A O 1
ATOM 871 N N . GLN A 1 115 ? 4.210 -3.594 1.771 1.00 86.50 115 GLN A N 1
ATOM 872 C CA . GLN A 1 115 ? 3.357 -2.776 2.638 1.00 86.50 115 GLN A CA 1
ATOM 873 C C . GLN A 1 115 ? 1.922 -3.308 2.703 1.00 86.50 115 GLN A C 1
ATOM 875 O O . GLN A 1 115 ? 1.374 -3.412 3.801 1.00 86.50 115 GLN A O 1
ATOM 880 N N . ASP A 1 116 ? 1.345 -3.712 1.569 1.00 89.31 116 ASP A N 1
ATOM 881 C CA . ASP A 1 116 ? -0.003 -4.291 1.526 1.00 89.31 116 ASP A CA 1
ATOM 882 C C . ASP A 1 116 ? -0.088 -5.591 2.334 1.00 89.31 116 ASP A C 1
ATOM 884 O O . ASP A 1 116 ? -1.039 -5.799 3.092 1.00 89.31 116 ASP A O 1
ATOM 888 N N . LYS A 1 117 ? 0.947 -6.438 2.250 1.00 89.56 117 LYS A N 1
ATOM 889 C CA . LYS A 1 117 ? 1.032 -7.665 3.048 1.00 89.56 117 LYS A CA 1
ATOM 890 C C . LYS A 1 117 ? 1.108 -7.367 4.551 1.00 89.56 117 LYS A C 1
ATOM 892 O O . LYS A 1 117 ? 0.336 -7.941 5.316 1.00 89.56 117 LYS A O 1
ATOM 897 N N . CYS A 1 118 ? 1.978 -6.445 4.972 1.00 87.75 118 CYS A N 1
ATOM 898 C CA . CYS A 1 118 ? 2.095 -6.054 6.382 1.00 87.75 118 CYS A CA 1
ATOM 899 C C . CYS A 1 118 ? 0.792 -5.450 6.923 1.00 87.75 118 CYS A C 1
ATOM 901 O O . CYS A 1 118 ? 0.401 -5.730 8.056 1.00 87.75 118 CYS A O 1
ATOM 903 N N . LYS A 1 119 ? 0.101 -4.636 6.116 1.00 90.75 119 LYS A N 1
ATOM 904 C CA . LYS A 1 119 ? -1.180 -4.040 6.503 1.00 90.75 119 LYS A CA 1
ATOM 905 C C . LYS A 1 119 ? -2.264 -5.107 6.678 1.00 90.75 119 LYS A C 1
ATOM 907 O O . LYS A 1 119 ? -2.963 -5.084 7.686 1.00 90.75 119 LYS A O 1
ATOM 912 N N . ALA A 1 120 ? -2.358 -6.068 5.758 1.00 86.62 120 ALA A N 1
ATOM 913 C CA . ALA A 1 120 ? -3.313 -7.170 5.860 1.00 86.62 120 ALA A CA 1
A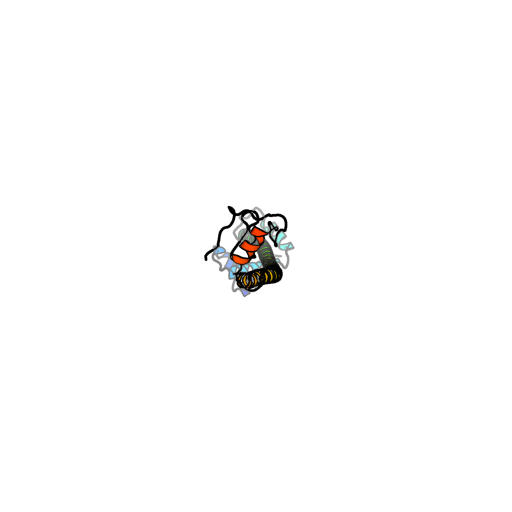TOM 914 C C . ALA A 1 120 ? -3.061 -8.054 7.099 1.00 86.62 120 ALA A C 1
ATOM 916 O O . ALA A 1 120 ? -4.003 -8.423 7.799 1.00 86.62 120 ALA A O 1
ATOM 917 N N . GLU A 1 121 ? -1.796 -8.356 7.409 1.00 87.50 121 GLU A N 1
ATOM 918 C CA . GLU A 1 121 ? -1.424 -9.121 8.608 1.00 87.50 121 GLU A CA 1
ATOM 919 C C . GLU A 1 121 ? -1.742 -8.350 9.906 1.00 87.50 121 GLU A C 1
ATOM 921 O O . GLU A 1 121 ? -2.262 -8.931 10.862 1.00 87.50 121 GLU A O 1
ATOM 926 N N . ALA A 1 122 ? -1.514 -7.031 9.933 1.00 85.12 122 ALA A N 1
ATOM 927 C CA . ALA A 1 122 ? -1.853 -6.178 11.073 1.00 85.12 122 ALA A CA 1
ATOM 928 C C . ALA A 1 122 ? -3.373 -6.057 11.294 1.00 85.12 122 ALA A C 1
ATOM 930 O O . ALA A 1 122 ? -3.844 -6.135 12.433 1.00 85.12 122 ALA A O 1
ATOM 931 N N . GLU A 1 123 ? -4.158 -5.908 10.223 1.00 87.44 123 GLU A N 1
ATOM 932 C CA . GLU A 1 123 ? -5.626 -5.878 10.287 1.00 87.44 123 GLU A CA 1
ATOM 933 C C . GLU A 1 123 ? -6.206 -7.226 10.748 1.00 87.44 123 GLU A C 1
ATOM 935 O O . GLU A 1 123 ? -7.140 -7.260 11.550 1.00 87.44 123 GLU A O 1
ATOM 940 N N . ALA A 1 124 ? -5.625 -8.351 10.318 1.00 84.25 124 ALA A N 1
ATOM 941 C CA . ALA A 1 124 ? -6.030 -9.675 10.788 1.00 84.25 124 ALA A CA 1
ATOM 942 C C . ALA A 1 124 ? -5.720 -9.880 12.283 1.00 84.25 124 ALA A C 1
ATOM 944 O O . ALA A 1 124 ? -6.577 -10.357 13.030 1.00 84.25 124 ALA A O 1
ATOM 945 N N . SER A 1 125 ? -4.524 -9.476 12.726 1.00 84.31 125 SER A N 1
ATOM 946 C CA . SER A 1 125 ? -4.097 -9.578 14.128 1.00 84.31 125 SER A CA 1
ATOM 947 C C . SER A 1 125 ? -4.957 -8.712 15.057 1.00 84.31 125 SER A C 1
ATOM 949 O O . SER A 1 125 ? -5.458 -9.183 16.079 1.00 84.31 125 SER A O 1
ATOM 951 N N . THR A 1 126 ? -5.221 -7.461 14.667 1.00 83.56 126 THR A N 1
ATOM 952 C CA . THR A 1 126 ? -6.085 -6.553 15.440 1.00 83.56 126 THR A CA 1
ATOM 953 C C . THR A 1 126 ? -7.527 -7.044 15.499 1.00 83.56 126 THR A C 1
ATOM 955 O O . THR A 1 126 ? -8.133 -7.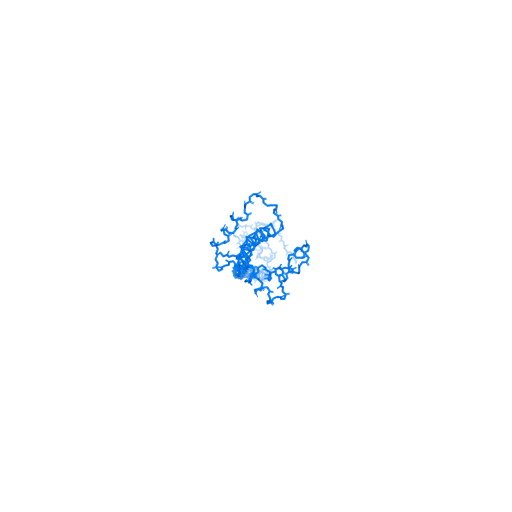006 16.568 1.00 83.56 126 THR A O 1
ATOM 958 N N . LYS A 1 127 ? -8.081 -7.571 14.400 1.00 87.38 127 LYS A N 1
ATOM 959 C CA . LYS A 1 127 ? -9.441 -8.127 14.398 1.00 87.38 127 LYS A CA 1
ATOM 960 C C . LYS A 1 127 ? -9.583 -9.333 15.331 1.00 87.38 127 LYS A C 1
ATOM 962 O O . LYS A 1 127 ? -10.609 -9.445 15.997 1.00 87.38 127 LYS A O 1
ATOM 967 N N . ALA A 1 128 ? -8.571 -10.200 15.402 1.00 81.31 128 ALA A N 1
ATOM 968 C CA . ALA A 1 128 ? -8.555 -11.322 16.340 1.00 81.31 128 ALA A CA 1
ATOM 969 C C . ALA A 1 128 ? -8.503 -10.837 17.800 1.00 81.31 128 ALA A C 1
ATOM 971 O O . ALA A 1 128 ? -9.357 -11.215 18.598 1.00 81.31 128 ALA A O 1
ATOM 972 N N . ALA A 1 129 ? -7.591 -9.913 18.122 1.00 81.25 129 ALA A N 1
ATOM 973 C CA . ALA A 1 129 ? -7.460 -9.370 19.476 1.00 81.25 129 ALA A CA 1
ATOM 974 C C . ALA A 1 129 ? -8.722 -8.622 19.952 1.00 81.25 129 ALA A C 1
ATOM 976 O O . ALA A 1 129 ? -9.121 -8.738 21.111 1.00 81.25 129 ALA A O 1
ATOM 977 N N . VAL A 1 130 ? -9.381 -7.870 19.061 1.00 85.81 130 VAL A N 1
ATOM 978 C CA . VAL A 1 130 ? -10.635 -7.170 19.384 1.00 85.81 130 VAL A CA 1
ATOM 979 C C . VAL A 1 130 ? -11.782 -8.160 19.600 1.00 85.81 130 VAL A C 1
ATOM 981 O O . VAL A 1 130 ? -12.597 -7.940 20.492 1.00 85.81 130 VAL A O 1
ATOM 984 N N . ALA A 1 131 ? -11.854 -9.254 18.835 1.00 85.81 131 ALA A N 1
ATOM 985 C CA . ALA A 1 131 ? -12.888 -10.271 19.025 1.00 85.81 131 ALA A CA 1
ATOM 986 C C . ALA A 1 131 ? -12.783 -10.947 20.403 1.00 85.81 131 ALA A C 1
ATOM 988 O O . ALA A 1 131 ? -13.801 -11.086 21.084 1.00 85.81 131 ALA A O 1
ATOM 989 N N . ASP A 1 132 ? -11.565 -11.284 20.837 1.00 78.75 132 ASP A N 1
ATOM 990 C CA . ASP A 1 132 ? -11.324 -11.885 22.153 1.00 78.75 132 ASP A CA 1
ATOM 991 C C . ASP A 1 132 ? -11.682 -10.914 23.292 1.00 78.75 132 ASP A C 1
ATOM 993 O O . ASP A 1 132 ? -12.420 -11.277 24.212 1.00 78.75 132 ASP A O 1
ATOM 997 N N . ALA A 1 133 ? -11.269 -9.644 23.191 1.00 83.56 133 ALA A N 1
ATOM 998 C CA . ALA A 1 133 ? -11.589 -8.624 24.193 1.00 83.56 133 ALA A CA 1
ATOM 999 C C . ALA A 1 133 ? -13.100 -8.332 24.291 1.00 83.56 133 ALA A C 1
ATOM 1001 O O . ALA A 1 133 ? -13.635 -8.134 25.384 1.00 83.56 133 ALA A O 1
ATOM 1002 N N . VAL A 1 134 ? -13.814 -8.324 23.158 1.00 86.50 134 VAL A N 1
ATOM 1003 C CA . VAL A 1 134 ? -15.275 -8.133 23.136 1.00 86.50 134 VAL A CA 1
ATOM 1004 C C . VAL A 1 134 ? -15.995 -9.337 23.748 1.00 86.50 134 VAL A C 1
ATOM 1006 O O . VAL A 1 134 ? -16.974 -9.148 24.472 1.00 86.50 134 VAL A O 1
ATOM 1009 N N . ALA A 1 135 ? -15.520 -10.562 23.505 1.00 85.94 135 ALA A N 1
ATOM 1010 C CA . ALA A 1 135 ? -16.092 -11.761 24.112 1.00 85.94 135 ALA A CA 1
ATOM 1011 C C . ALA A 1 135 ? -15.943 -11.750 25.643 1.00 85.94 135 ALA A C 1
ATOM 1013 O O . ALA A 1 135 ? -16.910 -12.031 26.356 1.00 85.94 135 ALA A O 1
ATOM 1014 N N . GLU A 1 136 ? -14.771 -11.356 26.149 1.00 85.00 136 GLU A N 1
ATOM 1015 C CA . GLU A 1 136 ? -14.510 -11.239 27.586 1.00 85.00 136 GLU A CA 1
ATOM 1016 C C . GLU A 1 136 ? -15.368 -10.142 28.240 1.00 85.00 136 GLU A C 1
ATOM 1018 O O . GLU A 1 136 ? -16.041 -10.393 29.244 1.00 85.00 136 GLU A O 1
ATOM 1023 N N . ALA A 1 137 ? -15.451 -8.958 27.623 1.00 84.25 137 ALA A N 1
ATOM 1024 C CA . ALA A 1 137 ? -16.285 -7.862 28.119 1.00 84.25 137 ALA A CA 1
ATOM 1025 C C . ALA A 1 137 ? -17.781 -8.227 28.157 1.00 84.25 137 ALA A C 1
ATOM 1027 O O . ALA A 1 137 ? -18.487 -7.877 29.105 1.00 84.25 137 ALA A O 1
ATOM 1028 N N . ASN A 1 138 ? -18.275 -8.961 27.155 1.00 86.69 138 ASN A N 1
ATOM 1029 C CA . ASN A 1 138 ? -19.680 -9.362 27.089 1.00 86.69 138 ASN A CA 1
ATOM 1030 C C . ASN A 1 138 ? -20.024 -10.468 28.106 1.00 86.69 138 ASN A C 1
ATOM 1032 O O . ASN A 1 138 ? -21.129 -10.495 28.660 1.00 86.69 138 ASN A O 1
ATOM 1036 N N . ALA A 1 139 ? -19.069 -11.359 28.396 1.00 85.94 139 ALA A N 1
ATOM 1037 C CA . ALA A 1 139 ? -19.203 -12.348 29.461 1.00 85.94 139 ALA A CA 1
ATOM 1038 C C . ALA A 1 139 ? -19.287 -11.674 30.839 1.00 85.94 139 ALA A C 1
ATOM 1040 O O . ALA A 1 139 ? -20.132 -12.049 31.656 1.00 85.94 139 ALA A O 1
ATOM 1041 N N . GLU A 1 140 ? -18.466 -10.652 31.085 1.00 83.00 140 GLU A N 1
ATOM 1042 C CA . GLU A 1 140 ? -18.490 -9.905 32.343 1.00 83.00 140 GLU A CA 1
ATOM 1043 C C . GLU A 1 140 ? -19.782 -9.090 32.496 1.00 83.00 140 GLU A C 1
ATOM 1045 O O . GLU A 1 140 ? -20.453 -9.193 33.525 1.00 83.00 140 GLU A O 1
ATOM 1050 N N . ALA A 1 141 ? -20.214 -8.391 31.439 1.00 83.38 141 ALA A N 1
ATOM 1051 C CA . ALA A 1 141 ? -21.481 -7.657 31.426 1.00 83.38 141 ALA A CA 1
ATOM 1052 C C . ALA A 1 141 ? -22.692 -8.572 31.687 1.00 83.38 141 ALA A C 1
ATOM 1054 O O . ALA A 1 141 ? -23.596 -8.211 32.445 1.00 83.38 141 ALA A O 1
ATOM 1055 N N . SER A 1 142 ? -22.697 -9.788 31.124 1.00 85.62 142 SER A N 1
ATOM 1056 C CA . SER A 1 142 ? -23.756 -10.774 31.380 1.00 85.62 142 SER A CA 1
ATOM 1057 C C . SER A 1 142 ? -23.825 -11.190 32.851 1.00 85.62 142 SER A C 1
ATOM 1059 O O . SER A 1 142 ? -24.926 -11.311 33.394 1.00 85.62 142 SER A O 1
ATOM 1061 N N . LYS A 1 143 ? -22.680 -11.358 33.531 1.00 87.19 143 LYS A N 1
ATOM 1062 C CA . LYS A 1 143 ? -22.661 -11.647 34.976 1.00 87.19 143 LYS A CA 1
ATOM 1063 C C . LYS A 1 143 ? -23.243 -10.489 35.780 1.00 87.19 143 LYS A C 1
ATOM 1065 O O . LYS A 1 143 ? -24.025 -10.722 36.701 1.00 87.19 143 LYS A O 1
ATOM 1070 N N . THR A 1 144 ? -22.906 -9.248 35.424 1.00 80.62 144 THR A N 1
ATOM 1071 C CA . THR A 1 144 ? -23.418 -8.065 36.126 1.00 80.62 144 THR A CA 1
ATOM 1072 C C . THR A 1 144 ? -24.931 -7.935 35.956 1.00 80.62 144 THR A C 1
ATOM 1074 O O . THR A 1 144 ? -25.648 -7.760 36.940 1.00 80.62 144 THR A O 1
ATOM 1077 N N . ILE A 1 145 ? -25.441 -8.100 34.730 1.00 85.25 145 ILE A N 1
ATOM 1078 C CA . ILE A 1 145 ? -26.883 -8.064 34.444 1.00 85.25 145 ILE A CA 1
ATOM 1079 C C . ILE A 1 145 ? -27.615 -9.171 35.213 1.00 85.25 145 ILE A C 1
ATOM 1081 O O . ILE A 1 145 ? -28.651 -8.907 35.823 1.00 85.25 145 ILE A O 1
ATOM 1085 N N . ALA A 1 146 ? -27.069 -10.391 35.247 1.00 82.62 146 ALA A N 1
ATOM 1086 C CA . ALA A 1 146 ? -27.647 -11.495 36.012 1.00 82.62 146 ALA A CA 1
ATOM 1087 C C . ALA A 1 146 ? -27.688 -11.200 37.523 1.00 82.62 146 ALA A C 1
ATOM 1089 O O . ALA A 1 146 ? -28.700 -11.478 38.170 1.00 82.62 146 ALA A O 1
ATOM 1090 N N . MET A 1 147 ? -26.635 -10.586 38.078 1.00 85.38 147 MET A N 1
ATOM 1091 C CA . MET A 1 147 ? -26.592 -10.170 39.483 1.00 85.38 147 MET A CA 1
ATOM 1092 C C . MET A 1 147 ? -27.670 -9.124 39.795 1.00 85.38 147 MET A C 1
ATOM 1094 O O . MET A 1 147 ? -28.429 -9.294 40.749 1.00 85.38 147 MET A O 1
ATOM 1098 N N . TYR A 1 148 ? -27.788 -8.074 38.977 1.00 78.62 148 TYR A N 1
ATOM 1099 C CA . TYR A 1 148 ? -28.805 -7.037 39.173 1.00 78.62 148 TYR A CA 1
ATOM 1100 C C . TYR A 1 148 ? -30.231 -7.571 38.979 1.00 78.62 148 TYR A C 1
ATOM 1102 O O . TYR A 1 148 ? -31.126 -7.213 39.744 1.00 78.62 148 TYR A O 1
ATOM 1110 N N . ALA A 1 149 ? -30.455 -8.483 38.028 1.00 77.69 149 ALA A N 1
ATOM 1111 C CA . ALA A 1 149 ? -31.746 -9.148 37.851 1.00 77.69 149 ALA A CA 1
ATOM 1112 C C . ALA A 1 149 ? -32.109 -10.049 39.047 1.00 77.69 149 ALA A C 1
ATOM 1114 O O . ALA A 1 149 ? -33.273 -10.105 39.448 1.00 77.69 149 ALA A O 1
ATOM 1115 N N . ALA A 1 150 ? -31.126 -10.728 39.650 1.00 73.12 150 ALA A N 1
ATOM 1116 C CA . ALA A 1 150 ? -31.325 -11.489 40.882 1.00 73.12 150 ALA A CA 1
ATOM 1117 C C . ALA A 1 150 ? -31.656 -10.564 42.064 1.00 73.12 150 ALA A C 1
ATOM 1119 O O . ALA A 1 150 ? -32.613 -10.829 42.788 1.00 73.12 150 ALA A O 1
ATOM 1120 N N . MET A 1 151 ? -30.945 -9.441 42.214 1.00 70.44 151 MET A N 1
ATOM 1121 C CA . MET A 1 151 ? -31.249 -8.434 43.239 1.00 70.44 151 MET A CA 1
ATOM 1122 C C . MET A 1 151 ? -32.648 -7.826 43.062 1.00 70.44 151 MET A C 1
ATOM 1124 O O . MET A 1 151 ? -33.364 -7.675 44.046 1.00 70.44 151 MET A O 1
ATOM 1128 N N . ALA A 1 152 ? -33.090 -7.560 41.829 1.00 69.38 152 ALA A N 1
ATOM 1129 C CA . ALA A 1 152 ? -34.447 -7.080 41.549 1.00 69.38 152 ALA A CA 1
ATOM 1130 C C . ALA A 1 152 ? -35.533 -8.127 41.887 1.00 69.38 152 ALA A C 1
ATOM 1132 O O . ALA A 1 152 ? -36.605 -7.786 42.392 1.00 69.38 152 ALA A O 1
ATOM 1133 N N . LYS A 1 153 ? -35.254 -9.421 41.673 1.00 60.31 153 LYS A N 1
ATOM 1134 C CA . LYS A 1 153 ? -36.146 -10.512 42.107 1.00 60.31 153 LYS A CA 1
ATOM 1135 C C . LYS A 1 153 ? -36.178 -10.684 43.627 1.00 60.31 153 LYS A C 1
ATOM 1137 O O . LYS A 1 153 ? -37.224 -11.020 44.165 1.00 60.31 153 LYS A O 1
ATOM 1142 N N . LEU A 1 154 ? -35.076 -10.426 44.331 1.00 56.12 154 LEU A N 1
ATOM 1143 C CA . LEU A 1 154 ? -35.090 -10.378 45.796 1.00 56.12 154 LEU A CA 1
ATOM 1144 C C . LEU A 1 154 ? -35.830 -9.143 46.324 1.00 56.12 154 LEU A C 1
ATOM 1146 O O . LEU A 1 154 ? -36.569 -9.265 47.296 1.00 56.12 154 LEU A O 1
ATOM 1150 N N . ALA A 1 155 ? -35.702 -7.991 45.660 1.00 56.00 155 ALA A N 1
ATOM 1151 C CA . ALA A 1 155 ? -36.404 -6.768 46.043 1.00 56.00 155 ALA A CA 1
ATOM 1152 C C . ALA A 1 155 ? -37.936 -6.951 46.020 1.00 56.00 155 ALA A C 1
ATOM 1154 O O . ALA A 1 155 ? -38.620 -6.527 46.948 1.00 56.00 155 ALA A O 1
ATOM 1155 N N . THR A 1 156 ? -38.460 -7.691 45.036 1.00 48.62 156 THR A N 1
ATOM 1156 C CA . THR A 1 156 ? -39.901 -7.996 44.907 1.00 48.62 156 THR A CA 1
ATOM 1157 C C . THR A 1 156 ? -40.408 -9.074 45.874 1.00 48.62 156 THR A C 1
ATOM 1159 O O . THR A 1 156 ? -41.608 -9.147 46.125 1.00 48.62 156 THR A O 1
ATOM 1162 N N . VAL A 1 157 ? -39.523 -9.871 46.488 1.00 50.69 157 VAL A N 1
ATOM 1163 C CA . VAL A 1 157 ? -39.873 -10.750 47.626 1.00 50.69 157 VAL A CA 1
ATOM 1164 C C . VAL A 1 157 ? -39.755 -10.004 48.963 1.00 50.69 157 VAL A C 1
ATOM 1166 O O . VAL A 1 157 ? -40.412 -10.366 49.935 1.00 50.69 157 VAL A O 1
ATOM 1169 N N . SER A 1 158 ? -38.961 -8.930 49.020 1.00 46.12 158 SER A N 1
ATOM 1170 C CA . SER A 1 158 ? -38.755 -8.135 50.235 1.00 46.12 158 SER A CA 1
ATOM 1171 C C . SER A 1 158 ? -39.728 -6.977 50.424 1.00 46.12 158 SER A C 1
ATOM 1173 O O . SER A 1 158 ? -39.609 -6.267 51.420 1.00 46.12 158 SER A O 1
ATOM 1175 N N . GLU A 1 159 ? -40.676 -6.758 49.508 1.00 50.12 159 GLU A N 1
ATOM 1176 C CA . GLU A 1 159 ? -41.436 -5.511 49.545 1.00 50.12 159 GLU A CA 1
ATOM 1177 C C . GLU A 1 159 ? -42.298 -5.354 50.795 1.00 50.12 159 GLU A C 1
ATOM 1179 O O . GLU A 1 159 ? -42.440 -4.223 51.228 1.00 50.12 159 GLU A O 1
ATOM 1184 N N . HIS A 1 160 ? -42.753 -6.417 51.474 1.00 59.12 160 HIS A N 1
ATOM 1185 C CA . HIS A 1 160 ? -43.323 -6.285 52.824 1.00 59.12 160 HIS A CA 1
ATOM 1186 C C . HIS A 1 160 ? -43.143 -7.569 53.644 1.00 59.12 160 HIS A C 1
ATOM 1188 O O . HIS A 1 160 ? -43.977 -8.474 53.601 1.00 59.12 160 HIS A O 1
ATOM 1194 N N . GLY A 1 161 ? -42.033 -7.651 54.383 1.00 72.50 161 GLY A N 1
ATOM 1195 C CA . GLY A 1 161 ? -41.716 -8.796 55.236 1.00 72.50 161 GLY A CA 1
ATOM 1196 C C . GLY A 1 161 ? -42.841 -9.090 56.224 1.00 72.50 161 GLY A C 1
ATOM 1197 O O . GLY A 1 161 ? -43.404 -8.187 56.833 1.00 72.50 161 GLY A O 1
ATOM 1198 N N . ILE A 1 162 ? -43.201 -10.356 56.380 1.00 85.81 162 ILE A N 1
ATOM 1199 C CA . ILE A 1 162 ? -44.117 -10.775 57.440 1.00 85.81 162 ILE A CA 1
ATOM 1200 C C . ILE A 1 162 ? -43.420 -10.509 58.785 1.00 85.81 162 ILE A C 1
ATOM 1202 O O . ILE A 1 162 ? -42.206 -10.678 58.911 1.00 85.81 162 ILE A O 1
ATOM 1206 N N . CYS A 1 163 ? -44.169 -10.054 59.786 1.00 89.62 163 CYS A N 1
ATOM 1207 C CA . CYS A 1 163 ? -43.673 -9.802 61.130 1.00 89.62 163 CYS A CA 1
ATOM 1208 C C . CYS A 1 163 ? -42.916 -11.027 61.647 1.00 89.62 163 CYS A C 1
ATOM 1210 O O . CYS A 1 163 ? -43.481 -12.109 61.757 1.00 89.62 163 CYS A O 1
ATOM 1212 N N . VAL A 1 164 ? -41.653 -10.855 62.038 1.00 88.06 164 VAL A N 1
ATOM 1213 C CA . VAL A 1 164 ? -40.820 -11.980 62.496 1.00 88.06 164 VAL A CA 1
ATOM 1214 C C . VAL A 1 164 ? -41.285 -12.579 63.825 1.00 88.06 164 VAL A C 1
ATOM 1216 O O . VAL A 1 164 ? -40.845 -13.663 64.195 1.00 88.06 164 VAL A O 1
ATOM 1219 N N . VAL A 1 165 ? -42.139 -11.859 64.559 1.00 89.56 165 VAL A N 1
ATOM 1220 C CA . VAL A 1 165 ? -42.625 -12.259 65.881 1.00 89.56 165 VAL A CA 1
ATOM 1221 C C . VAL A 1 165 ? -43.865 -13.134 65.753 1.00 89.56 165 VAL A C 1
ATOM 1223 O O . VAL A 1 165 ? -43.876 -14.232 66.298 1.00 89.56 165 VAL A O 1
ATOM 1226 N N . CYS A 1 166 ? -44.896 -12.682 65.030 1.00 93.12 166 CYS A N 1
ATOM 1227 C CA . CYS A 1 166 ? -46.121 -13.468 64.855 1.00 93.12 166 CYS A CA 1
ATOM 1228 C C . CYS A 1 166 ? -46.144 -14.325 63.586 1.00 93.12 166 CYS A C 1
ATOM 1230 O O . CYS A 1 166 ? -46.965 -15.229 63.508 1.00 93.12 166 CYS A O 1
ATOM 1232 N N . GLN A 1 167 ? -45.282 -14.043 62.602 1.00 88.75 167 GLN A N 1
ATOM 1233 C CA . GLN A 1 167 ? -45.263 -14.682 61.278 1.00 88.75 167 GLN A CA 1
ATOM 1234 C C . GLN A 1 167 ? -46.623 -14.690 60.558 1.00 88.75 167 GLN A C 1
ATOM 1236 O O . GLN A 1 167 ? -46.865 -15.515 59.684 1.00 88.75 167 GLN A O 1
ATOM 1241 N N . ASP A 1 168 ? -47.493 -13.746 60.911 1.00 90.31 168 ASP A N 1
ATOM 1242 C CA . ASP A 1 168 ? -48.880 -13.687 60.446 1.00 90.31 168 ASP A CA 1
ATOM 1243 C C . ASP A 1 168 ? -49.164 -12.346 59.759 1.00 90.31 168 ASP A C 1
ATOM 1245 O O . ASP A 1 168 ? -49.491 -12.271 58.576 1.00 90.31 168 ASP A O 1
ATOM 1249 N N . LYS A 1 169 ? -48.937 -11.246 60.481 1.00 90.06 169 LYS A N 1
ATOM 1250 C CA . LYS A 1 169 ? -49.213 -9.891 59.994 1.00 90.06 169 LYS A CA 1
ATOM 1251 C C . LYS A 1 169 ? -48.020 -9.300 59.257 1.00 90.06 169 LYS A C 1
ATOM 1253 O O . LYS A 1 169 ? -46.874 -9.654 59.519 1.00 90.06 169 LYS A O 1
ATOM 1258 N N . LYS A 1 170 ? -48.283 -8.336 58.381 1.00 88.31 170 LYS A N 1
ATOM 1259 C CA . LYS A 1 170 ? -47.263 -7.545 57.686 1.00 88.31 170 LYS A CA 1
ATOM 1260 C C . LYS A 1 170 ? -46.397 -6.760 58.682 1.00 88.31 170 LYS A C 1
ATOM 1262 O O . LYS A 1 170 ? -46.916 -6.203 59.645 1.00 88.31 170 LYS A O 1
ATOM 1267 N N . ALA A 1 171 ? -45.085 -6.720 58.460 1.00 87.50 171 ALA A N 1
ATOM 1268 C CA . ALA A 1 171 ? -44.191 -5.831 59.185 1.00 87.50 171 ALA A CA 1
ATOM 1269 C C . ALA A 1 171 ? -44.335 -4.406 58.642 1.00 87.50 171 ALA A C 1
ATOM 1271 O O . ALA A 1 171 ? -43.972 -4.123 57.503 1.00 87.50 171 ALA A O 1
ATOM 1272 N N . ASP A 1 172 ? -44.878 -3.522 59.464 1.00 85.19 172 ASP A N 1
ATOM 1273 C CA . ASP A 1 172 ? -45.196 -2.127 59.138 1.00 85.19 172 ASP A CA 1
ATOM 1274 C C . ASP A 1 172 ? -44.565 -1.130 60.126 1.00 85.19 172 ASP A C 1
ATOM 1276 O O . ASP A 1 172 ? -44.697 0.087 59.979 1.00 85.19 172 ASP A O 1
ATOM 1280 N N . THR A 1 173 ? -43.842 -1.648 61.122 1.00 81.69 173 THR A N 1
ATOM 1281 C CA . THR A 1 173 ? -43.384 -0.899 62.289 1.00 81.69 173 THR A CA 1
ATOM 1282 C C . THR A 1 173 ? -41.864 -1.071 62.473 1.00 81.69 173 THR A C 1
ATOM 1284 O O . THR A 1 173 ? -41.349 -2.194 62.419 1.00 81.69 173 THR A O 1
ATOM 1287 N N . MET A 1 174 ? -41.122 0.035 62.681 1.00 81.69 174 MET A N 1
ATOM 1288 C CA . MET A 1 174 ? -39.649 0.037 62.845 1.00 81.69 174 MET A CA 1
ATOM 1289 C C . MET A 1 174 ? -39.107 0.913 63.997 1.00 81.69 174 MET A C 1
ATOM 1291 O O . MET A 1 174 ? -39.554 2.056 64.151 1.00 81.69 174 MET A O 1
ATOM 1295 N N . PRO A 1 175 ? -38.122 0.434 64.792 1.00 78.06 175 PRO A N 1
ATOM 1296 C CA . PRO A 1 175 ? -37.528 1.239 65.857 1.00 78.06 175 PRO A CA 1
ATOM 1297 C C . PRO A 1 175 ? -36.672 2.345 65.252 1.00 78.06 175 PRO A C 1
ATOM 1299 O O . PRO A 1 175 ? -35.682 2.036 64.594 1.00 78.06 175 PRO A O 1
ATOM 1302 N N . HIS A 1 176 ? -36.965 3.618 65.521 1.00 75.12 176 HIS A N 1
ATOM 1303 C CA . HIS A 1 176 ? -36.264 4.762 64.906 1.00 75.12 176 HIS A CA 1
ATOM 1304 C C . HIS A 1 176 ? -34.750 4.769 65.145 1.00 75.12 176 HIS A C 1
ATOM 1306 O O . HIS A 1 176 ? -33.995 5.310 64.346 1.00 75.12 176 HIS A O 1
ATOM 1312 N N . ALA A 1 177 ? -34.274 4.177 66.241 1.00 80.00 177 ALA A N 1
ATOM 1313 C CA . ALA A 1 177 ? -32.843 4.133 66.525 1.00 80.00 177 ALA A CA 1
ATOM 1314 C C . ALA A 1 177 ? -32.066 3.094 65.687 1.00 80.00 177 ALA A C 1
ATOM 1316 O O . ALA A 1 177 ? -30.855 3.237 65.560 1.00 80.00 177 ALA A O 1
ATOM 1317 N N . CYS A 1 178 ? -32.716 2.084 65.090 1.00 85.00 178 CYS A N 1
ATOM 1318 C CA . CYS A 1 178 ? -32.024 1.102 64.232 1.00 85.00 178 CYS A CA 1
ATOM 1319 C C . CYS A 1 178 ? -32.687 0.828 62.878 1.00 85.00 178 CYS A C 1
ATOM 1321 O O . CYS A 1 178 ? -32.115 0.101 62.077 1.00 85.00 178 CYS A O 1
ATOM 1323 N N . ASN A 1 179 ? -33.866 1.396 62.617 1.00 83.19 179 ASN A N 1
ATOM 1324 C CA . ASN A 1 179 ? -34.602 1.334 61.353 1.00 83.19 179 ASN A CA 1
ATOM 1325 C C . ASN A 1 179 ? -34.864 -0.085 60.801 1.00 83.19 179 ASN A C 1
ATOM 1327 O O . ASN A 1 179 ? -35.097 -0.252 59.607 1.00 83.19 179 ASN A O 1
ATOM 1331 N N . HIS A 1 180 ? -34.874 -1.115 61.652 1.00 85.69 180 HIS A N 1
ATOM 1332 C CA . HIS A 1 180 ? -35.230 -2.476 61.242 1.00 85.69 180 HIS A CA 1
ATOM 1333 C C . HIS A 1 180 ? -36.757 -2.632 61.130 1.00 85.69 180 HIS A C 1
ATOM 1335 O O . HIS A 1 180 ? -37.451 -2.731 62.143 1.00 85.69 180 HIS A O 1
ATOM 1341 N N . VAL A 1 181 ? -37.280 -2.670 59.900 1.00 84.50 181 VAL A N 1
ATOM 1342 C CA . VAL A 1 181 ? -38.700 -2.938 59.602 1.00 84.50 181 VAL A CA 1
ATOM 1343 C C . VAL A 1 181 ? -38.930 -4.449 59.615 1.00 84.50 181 VAL A C 1
ATOM 1345 O O . VAL A 1 181 ? -38.637 -5.142 58.644 1.00 84.50 181 VAL A O 1
ATOM 1348 N N . MET A 1 182 ? -39.393 -4.988 60.742 1.00 85.81 182 MET A N 1
ATOM 1349 C CA . MET A 1 182 ? -39.499 -6.446 60.913 1.00 85.81 182 MET A CA 1
ATOM 1350 C C . MET A 1 182 ? -40.675 -6.905 61.780 1.00 85.81 182 MET A C 1
ATOM 1352 O O . MET A 1 182 ? -40.827 -8.101 62.025 1.00 85.81 182 MET A O 1
ATOM 1356 N N . MET A 1 183 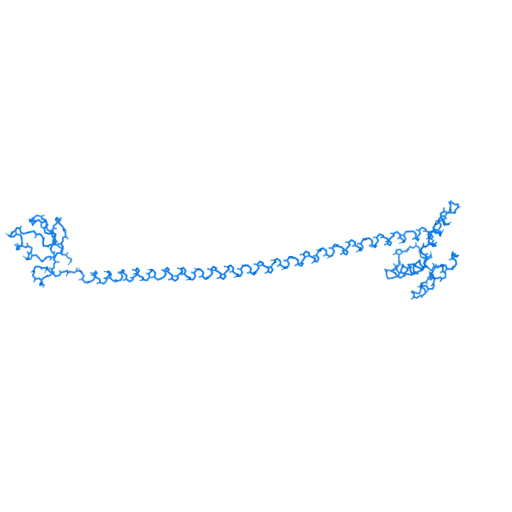? -41.512 -5.987 62.270 1.00 87.94 183 MET A N 1
ATOM 1357 C CA . MET A 1 183 ? -42.627 -6.319 63.157 1.00 87.94 183 MET A CA 1
ATOM 1358 C C . MET A 1 183 ? -43.905 -5.600 62.753 1.00 87.94 183 MET A C 1
ATOM 1360 O O . MET A 1 183 ? -43.843 -4.511 62.186 1.00 87.94 183 MET A O 1
ATOM 1364 N N . CYS A 1 184 ? -45.047 -6.217 63.052 1.00 91.00 184 CYS A N 1
ATOM 1365 C CA . CYS A 1 184 ? -46.338 -5.549 62.974 1.00 91.00 184 CYS A CA 1
ATOM 1366 C C . CYS A 1 184 ? -46.559 -4.666 64.209 1.00 91.00 184 CYS A C 1
ATOM 1368 O O . CYS A 1 184 ? -45.939 -4.885 65.259 1.00 91.00 184 CYS A O 1
ATOM 1370 N N . GLU A 1 185 ? -47.481 -3.715 64.097 1.00 89.50 185 GLU A N 1
ATOM 1371 C CA . GLU A 1 185 ? -47.841 -2.786 65.172 1.00 89.50 185 GLU A CA 1
ATOM 1372 C C . GLU A 1 185 ? -48.186 -3.500 66.496 1.00 89.50 185 GLU A C 1
ATOM 1374 O O . GLU A 1 185 ? -47.747 -3.090 67.574 1.00 89.50 185 GLU A O 1
ATOM 1379 N N . ASP A 1 186 ? -48.915 -4.617 66.435 1.00 92.44 186 ASP A N 1
ATOM 1380 C CA . ASP A 1 186 ? -49.342 -5.351 67.632 1.00 92.44 186 ASP A CA 1
ATOM 1381 C C . ASP A 1 186 ? -48.166 -5.990 68.376 1.00 92.44 186 ASP A C 1
ATOM 1383 O O . ASP A 1 186 ? -48.042 -5.868 69.596 1.00 92.44 186 ASP A O 1
ATOM 1387 N N . CYS A 1 187 ? -47.260 -6.646 67.647 1.00 91.31 187 CYS A N 1
ATOM 1388 C CA . CYS A 1 187 ? -46.069 -7.243 68.246 1.00 91.31 187 CYS A CA 1
ATOM 1389 C C . CYS A 1 187 ? -45.103 -6.174 68.770 1.00 91.31 187 CYS A C 1
ATOM 1391 O O . CYS A 1 187 ? -44.439 -6.398 69.784 1.00 91.31 187 CYS A O 1
ATOM 1393 N N . ALA A 1 188 ? -45.056 -5.002 68.131 1.00 89.19 188 ALA A N 1
ATOM 1394 C CA . ALA A 1 188 ? -44.285 -3.868 68.624 1.00 89.19 188 ALA A CA 1
ATOM 1395 C C . ALA A 1 188 ? -44.812 -3.372 69.985 1.00 89.19 188 ALA A C 1
ATOM 1397 O O . ALA A 1 188 ? -44.016 -3.173 70.903 1.00 89.19 188 ALA A O 1
ATOM 1398 N N . LYS A 1 189 ? -46.139 -3.270 70.165 1.00 88.44 189 LYS A N 1
ATOM 1399 C CA . LYS A 1 189 ? -46.765 -2.906 71.454 1.00 88.44 189 LYS A CA 1
ATOM 1400 C C . LYS A 1 189 ? -46.472 -3.917 72.565 1.00 88.44 189 LYS A C 1
ATOM 1402 O O . LYS A 1 189 ? -46.258 -3.526 73.710 1.00 88.44 189 LYS A O 1
ATOM 1407 N N . VAL A 1 190 ? -46.429 -5.211 72.246 1.00 90.75 190 VAL A N 1
ATOM 1408 C CA . VAL A 1 190 ? -46.077 -6.246 73.234 1.00 90.75 190 VAL A CA 1
ATOM 1409 C C . VAL A 1 190 ? -44.619 -6.104 73.674 1.00 90.75 190 VAL A C 1
ATOM 1411 O O . VAL A 1 190 ? -44.341 -6.074 74.871 1.00 90.75 190 VAL A O 1
ATOM 1414 N N . LEU A 1 191 ? -43.695 -5.953 72.721 1.00 87.56 191 LEU A N 1
ATOM 1415 C CA . LEU A 1 191 ? -42.270 -5.769 73.020 1.00 87.56 191 LEU A CA 1
ATOM 1416 C C . LEU A 1 191 ? -41.981 -4.458 73.759 1.00 87.56 191 LEU A C 1
ATOM 1418 O O . LEU A 1 191 ? -41.037 -4.394 74.550 1.00 87.56 191 LEU A O 1
ATOM 1422 N N . HIS A 1 192 ? -42.808 -3.433 73.539 1.00 82.81 192 HIS A N 1
ATOM 1423 C CA . HIS A 1 192 ? -42.787 -2.211 74.333 1.00 82.81 192 HIS A CA 1
ATOM 1424 C C . HIS A 1 192 ? -43.052 -2.502 75.808 1.00 82.81 192 HIS A C 1
ATOM 1426 O O . HIS A 1 192 ? -42.240 -2.137 76.658 1.00 82.81 192 HIS A O 1
ATOM 1432 N N . GLY A 1 193 ? -44.153 -3.199 76.106 1.00 83.00 193 GLY A N 1
ATOM 1433 C CA . GLY A 1 193 ? -44.554 -3.501 77.479 1.00 83.00 193 GLY A CA 1
ATOM 1434 C C . GLY A 1 193 ? -43.515 -4.320 78.248 1.00 83.00 193 GLY A C 1
ATOM 1435 O O . GLY A 1 193 ? -43.412 -4.195 79.466 1.00 83.00 193 GLY A O 1
ATOM 1436 N N . THR A 1 194 ? -42.709 -5.122 77.548 1.00 87.56 194 THR A N 1
ATOM 1437 C CA . THR A 1 194 ? -41.657 -5.954 78.151 1.00 87.56 194 THR A CA 1
ATOM 1438 C C . THR A 1 194 ? -40.277 -5.293 78.181 1.00 87.56 194 THR A C 1
ATOM 1440 O O . THR A 1 194 ? -39.350 -5.857 78.766 1.00 87.56 194 THR A O 1
ATOM 1443 N N . GLY A 1 195 ? -40.096 -4.128 77.547 1.00 85.12 195 GLY A N 1
ATOM 1444 C CA . GLY A 1 195 ? -38.799 -3.446 77.451 1.00 85.12 195 GLY A CA 1
ATOM 1445 C C . GLY A 1 195 ? -37.727 -4.245 76.696 1.00 85.12 195 GLY A C 1
ATOM 1446 O O . GLY A 1 195 ? -36.528 -4.045 76.912 1.00 85.12 195 GLY A O 1
ATOM 1447 N N . SER A 1 196 ? -38.140 -5.181 75.840 1.00 87.88 196 SER A N 1
ATOM 1448 C CA . SER A 1 196 ? -37.228 -6.061 75.109 1.00 87.88 196 SER A CA 1
ATOM 1449 C C . SER A 1 196 ? -36.495 -5.309 73.984 1.00 87.88 196 SER A C 1
ATOM 1451 O O . SER A 1 196 ? -37.039 -4.359 73.412 1.00 87.88 196 SER A O 1
ATOM 1453 N N . PRO A 1 197 ? -35.244 -5.689 73.654 1.00 88.94 197 PRO A N 1
ATOM 1454 C CA . PRO A 1 197 ? -34.520 -5.074 72.548 1.00 88.94 197 PRO A CA 1
ATOM 1455 C C . PRO A 1 197 ? -35.117 -5.478 71.193 1.00 88.94 197 PRO A C 1
ATOM 1457 O O . PRO A 1 197 ? -35.777 -6.510 71.069 1.00 88.94 197 PRO A O 1
ATOM 1460 N N . CYS A 1 198 ? -34.844 -4.675 70.165 1.00 87.50 198 CYS A N 1
ATOM 1461 C CA . CYS A 1 198 ? -35.200 -4.970 68.780 1.00 87.50 198 CYS A CA 1
ATOM 1462 C C . CYS A 1 198 ? -34.691 -6.371 68.384 1.00 87.50 198 CYS A C 1
ATOM 1464 O O . CYS A 1 198 ? -33.493 -6.628 68.538 1.00 87.50 198 CYS A O 1
ATOM 1466 N N . PRO A 1 199 ? -35.531 -7.271 67.837 1.00 87.50 199 PRO A N 1
ATOM 1467 C CA . PRO A 1 199 ? -35.086 -8.628 67.520 1.00 87.50 199 PRO A CA 1
ATOM 1468 C C . PRO A 1 199 ? -34.044 -8.695 66.388 1.00 87.50 199 PRO A C 1
ATOM 1470 O O . PRO A 1 199 ? -33.350 -9.702 66.267 1.00 87.50 199 PRO A O 1
ATOM 1473 N N . GLY A 1 200 ? -33.915 -7.634 65.581 1.00 86.94 200 GLY A N 1
ATOM 1474 C CA . GLY A 1 200 ? -32.975 -7.555 64.458 1.00 86.94 200 GLY A CA 1
ATOM 1475 C C . GLY A 1 200 ? -31.550 -7.235 64.896 1.00 86.94 200 GLY A C 1
ATOM 1476 O O . GLY A 1 200 ? -30.634 -7.997 64.607 1.00 86.94 200 GLY A O 1
ATOM 1477 N N . CYS A 1 201 ? -31.360 -6.136 65.635 1.00 88.75 201 CYS A N 1
ATOM 1478 C CA . CYS A 1 201 ? -30.029 -5.713 66.092 1.00 88.75 201 CYS A CA 1
ATOM 1479 C C . CYS A 1 201 ? -29.684 -6.144 67.519 1.00 88.75 201 CYS A C 1
ATOM 1481 O 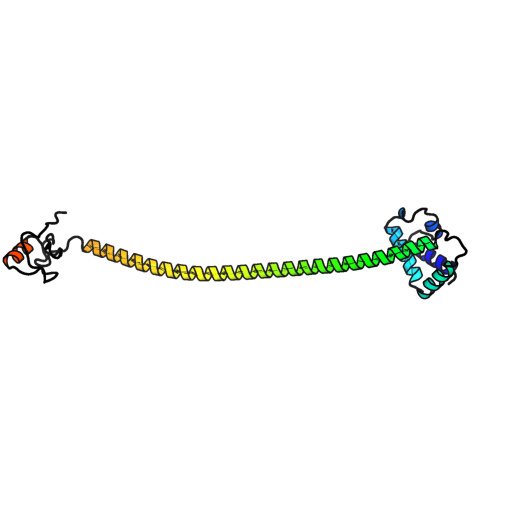O . CYS A 1 201 ? -28.519 -6.102 67.885 1.00 88.75 201 CYS A O 1
ATOM 1483 N N . LYS A 1 202 ? -30.668 -6.512 68.351 1.00 88.31 202 LYS A N 1
ATOM 1484 C CA . LYS A 1 202 ? -30.521 -6.866 69.780 1.00 88.31 202 LYS A CA 1
ATOM 1485 C C . LYS A 1 202 ? -29.935 -5.778 70.695 1.00 88.31 202 LYS A C 1
ATOM 1487 O O . LYS A 1 202 ? -29.886 -5.972 71.906 1.00 88.31 202 LYS A O 1
ATOM 1492 N N . GLU A 1 203 ? -29.549 -4.631 70.151 1.00 84.94 203 GLU A N 1
ATOM 1493 C CA . GLU A 1 203 ? -28.925 -3.529 70.891 1.00 84.94 203 GLU A CA 1
ATOM 1494 C C . GLU A 1 203 ? -29.924 -2.417 71.228 1.00 84.94 203 GLU A C 1
ATOM 1496 O O . GLU A 1 203 ? -29.940 -1.872 72.333 1.00 84.94 203 GLU A O 1
ATOM 1501 N N . THR A 1 204 ? -30.797 -2.082 70.280 1.00 82.44 204 THR A N 1
ATOM 1502 C CA . THR A 1 204 ? -31.721 -0.957 70.415 1.00 82.44 204 THR A CA 1
ATOM 1503 C C . THR A 1 204 ? -32.919 -1.340 71.271 1.00 82.44 204 THR A C 1
ATOM 1505 O O . THR A 1 204 ? -33.711 -2.201 70.892 1.00 82.44 204 THR A O 1
ATOM 1508 N N . ARG A 1 205 ? -33.082 -0.673 72.417 1.00 79.25 205 ARG A N 1
ATOM 1509 C CA . ARG A 1 205 ? -34.276 -0.814 73.260 1.00 79.25 205 ARG A CA 1
ATOM 1510 C C . ARG A 1 205 ? -35.431 0.026 72.732 1.00 79.25 205 ARG A C 1
ATOM 1512 O O . ARG A 1 205 ? -35.220 1.098 72.167 1.00 79.25 205 ARG A O 1
ATOM 1519 N N . TYR A 1 206 ? -36.643 -0.462 72.963 1.00 68.69 206 TYR A N 1
ATOM 1520 C CA . TYR A 1 206 ? -37.866 0.244 72.611 1.00 68.69 206 TYR A CA 1
ATOM 1521 C C . TYR A 1 206 ? -37.979 1.579 73.375 1.00 68.69 206 TYR A C 1
ATOM 1523 O O . TYR A 1 206 ? -37.784 1.617 74.590 1.00 68.69 206 TYR A O 1
ATOM 1531 N N . ARG A 1 207 ? -38.308 2.670 72.668 1.00 73.19 207 ARG A N 1
ATOM 1532 C CA . ARG A 1 207 ? -38.749 3.960 73.232 1.00 73.19 207 ARG A CA 1
ATOM 1533 C C . ARG A 1 207 ? -39.997 4.429 72.480 1.00 73.19 207 ARG A C 1
ATOM 1535 O O . ARG A 1 207 ? -40.014 4.358 71.256 1.00 73.19 207 ARG A O 1
ATOM 1542 N N . GLU A 1 208 ? -41.019 4.882 73.201 1.00 64.75 208 GLU A N 1
ATOM 1543 C CA . GLU A 1 208 ? -42.352 5.198 72.655 1.00 64.75 208 GLU A CA 1
ATOM 1544 C C . GLU A 1 208 ? -42.340 6.352 71.637 1.00 64.75 208 GLU A C 1
ATOM 1546 O O . GLU A 1 208 ? -43.008 6.293 70.612 1.00 64.75 208 GLU A O 1
ATOM 1551 N N . GLU A 1 209 ? -41.479 7.346 71.845 1.00 65.12 209 GLU A N 1
ATOM 1552 C CA . GLU A 1 209 ? -41.384 8.574 71.037 1.00 65.12 209 GLU A CA 1
ATOM 1553 C C . GLU A 1 209 ? -40.727 8.377 69.651 1.00 65.12 209 GLU A C 1
ATOM 1555 O O . GLU A 1 209 ? -40.455 9.333 68.929 1.00 65.12 209 GLU A O 1
ATOM 1560 N N . GLN A 1 210 ? -40.402 7.135 69.288 1.00 64.12 210 GLN A N 1
ATOM 1561 C CA . GLN A 1 210 ? -39.403 6.809 68.272 1.00 64.12 210 GLN A CA 1
ATOM 1562 C C . GLN A 1 210 ? -39.893 5.774 67.249 1.00 64.12 210 GLN A C 1
ATOM 1564 O O . GLN A 1 210 ? -39.127 4.911 66.831 1.00 64.12 210 GLN A O 1
ATOM 1569 N N . TRP A 1 211 ? -41.154 5.827 66.817 1.00 64.88 211 TRP A N 1
ATOM 1570 C CA . TRP A 1 211 ? -41.649 4.904 65.787 1.00 64.88 211 TRP A CA 1
ATOM 1571 C C . TRP A 1 211 ? -42.491 5.634 64.744 1.00 64.88 211 TRP A C 1
ATOM 1573 O O . TRP A 1 211 ? -43.423 6.364 65.070 1.00 64.88 211 TRP A O 1
ATOM 1583 N N . LYS A 1 212 ? -42.137 5.439 63.470 1.00 60.34 212 LYS A N 1
ATOM 1584 C CA . LYS A 1 212 ? -42.939 5.863 62.319 1.00 60.34 212 LYS A CA 1
ATOM 1585 C C . LYS A 1 212 ? -43.680 4.639 61.797 1.00 60.34 212 LYS A C 1
ATOM 1587 O O . LYS A 1 212 ? -43.038 3.644 61.465 1.00 60.34 212 LYS A O 1
ATOM 1592 N N . VAL A 1 213 ? -45.004 4.730 61.714 1.00 57.88 213 VAL A N 1
ATOM 1593 C CA . VAL A 1 213 ? -45.803 3.790 60.924 1.00 57.88 213 VAL A CA 1
ATOM 1594 C C . VAL A 1 213 ? -45.569 4.148 59.462 1.00 57.88 213 VAL A C 1
ATOM 1596 O O . VAL A 1 213 ? -45.844 5.279 59.052 1.00 57.88 213 VAL A O 1
ATOM 1599 N N . PHE A 1 214 ? -45.036 3.215 58.676 1.00 58.91 214 PHE A N 1
ATOM 1600 C CA . PHE A 1 214 ? -45.050 3.363 57.225 1.00 58.91 214 PHE A CA 1
ATOM 1601 C C . PHE A 1 214 ? -46.425 2.930 56.722 1.00 58.91 214 PHE A C 1
ATOM 1603 O O . PHE A 1 214 ? -46.647 1.770 56.387 1.00 58.91 214 PHE A O 1
ATOM 1610 N N . LEU A 1 215 ? -47.361 3.879 56.694 1.00 48.66 215 LEU A N 1
ATOM 1611 C CA . LEU A 1 215 ? -48.537 3.764 55.842 1.00 48.66 215 LEU A CA 1
ATOM 1612 C C . LEU A 1 215 ? -48.070 4.094 54.420 1.00 48.66 215 LEU A C 1
ATOM 1614 O O . LEU A 1 215 ? -47.876 5.266 54.096 1.00 48.66 215 LEU A O 1
ATOM 1618 N N . ILE A 1 216 ? -47.799 3.060 53.624 1.00 48.78 216 ILE A N 1
ATOM 1619 C CA . ILE A 1 216 ? -47.757 3.179 52.160 1.00 48.78 216 ILE A CA 1
ATOM 1620 C C . ILE A 1 216 ? -49.170 2.916 51.655 1.00 48.78 216 ILE A C 1
ATOM 1622 O O . ILE A 1 216 ? -49.732 1.873 52.067 1.00 48.78 216 ILE A O 1
#

Sequence (216 aa):
MLYSDFQARLDDNLADYGLTVEGILRVPHFQSIDRKQKTAIMSSIHAALDTRPDLLVAWMAEIASPDEPFTSFASILFILMHQVVTSAEDDAKQAESDAVVKAEAATARAVAAAQDKCKAEAEASTKAAVADAVAEANAEASKTIAMYAAMAKLATVSEHGICVVCQDKKADTMPHACNHVMMCEDCAKVLHGTGSPCPGCKETRYREEQWKVFLI

Radius of gyration: 57.91 Å; chains: 1; bounding box: 98×40×134 Å

Secondary structure (DSSP, 8-state):
--HHHHHHHHHHHHHTTT--HHHHHTSS-GGGS-HHHHHHHHHHHHHHHHT-HHHHHHHHHHHT-TTS---SHHHHHHHHHHHHHHHHHHHHHHHHHHHHHHHHHHHHHHHHHHHHHHHHHHHHHHHHHHHHHHHHHHHHHHHHHHHHHHHHHHHHHSTTPBPTTTSSSB--EEETTT----B-HHHHHHHHHHTPBPTTTSSPBP-TT-EEE---

Organism: NCBI:txid279322

Foldseek 3Di:
DPPVVLQVQLQVQCVVVVDHPVRCQPPPDPVVDDPVSLVSSLVSNCVSCVVDVPVVVVVLVVVPPPPDPPDPDVVVVVVSVVVVVVVVVVVVVVVVVVVVVVVVVVVVVVVVVVVVVVVVVVVVVVVVVVVVVVVVVVVVVVVVVVVVVVVVVVCVVVVWEQAPPPSPHTQQKAFQVPRDRRHDPVVLVVQLVVQFADPPPRPHTDDPVGMDGPPD

pLDDT: mean 76.47, std 11.85, range [46.12, 93.12]